Protein AF-A0A523VXP0-F1 (afdb_monomer_lite)

Radius of gyration: 24.02 Å; chains: 1; bounding box: 66×42×66 Å

Secondary structure (DSSP, 8-state):
--B---------EEEEEEE-SSEEEEEEEEEEEEESSB-TTSSBB-S-EEEEEEEEEEEEESS-S-EEEEEEEEE--SS-EEEEEE------SEEEEE-SSSEEEEESSPPP-TT-SBPPPSEEE-SSEEEEE-SSEEEEEEESS--EEEEETGGGEEEEEEEE--SBS--SB-SSBBS-SS---B-GGGG--EEEEEEEEEEEEES-TTTTTHHHHHHHHHSPPP-----S---SS-SS--SEEEE-TT-EEEEEEE-TTSS-EEEEEE--SSS-EEEEEEESS-EEEEEEE-TT--EEEEE--SSSEEEEE-TT-EEEEEEEE-

pLDDT: mean 94.48, std 4.4, range [75.69, 98.81]

Sequence (326 aa):
PLNDEIIVSRLDNISIQDVGPSEVILKVSGKMMLPVGLKSDRKSREDKKVECPIESEIKLFSEVQRIEFKTKFDNRVCDHRLQVEFPTAIKSNYVYAEGHFDVVKRSINVPDSEGWKEKAYKTAHNSGFIDINDGKYGLAVLNRGLPEYEIIPENNIIALTLLRCVGWLSRGDLEYKRGNAGPSFATPEAQCLGENIFLYALIPHQGNWDDACISQKTKQYKTKILTRQLENQSGNLPSSCSFIQLEGKYLEISAIKKNEFGDKLVVRIYNPTNRETTGKIKLRFNVHKVYLGRSDESYKEELSYSNGVEIALKPKEIKTIILEVL

Foldseek 3Di:
DLPEDDFDDDFDDKDWDDDDPFKTKIKTWDWTFDAQAADPVNNYGHPHTDTKIKMWIWMDGPPDQKIKIKMKIQARHAADWDKDKAQDLADDQWKWAADDLATDIDGLDFDAQVPPQFGGDQKDFHPFKMKDHPQFKIKMKGWDPQTIWGQDPVSRMIITTQAGGDQWPWDQPDPRHHDTPDDTDTDNCSRVHGMDIIIMMMGIDTGDCQVVVVVVVNCVSNDDDDDDDDDDDDDPDDPDDDQKDKFKSQKDWDDWDAQPPDRKTKTKMGGRAQAKIKIWIAGPFDWDWKFWADPNRHGDDTADDDNTGIDIHHHSDMIMMITDTD

Structure (mmCIF, N/CA/C/O backbone):
data_AF-A0A523VXP0-F1
#
_entry.id   AF-A0A523VXP0-F1
#
loop_
_atom_site.group_PDB
_atom_site.id
_atom_site.type_symbol
_atom_site.label_atom_id
_atom_site.label_alt_id
_atom_site.label_comp_id
_atom_site.label_asym_id
_atom_site.label_entity_id
_atom_site.label_seq_id
_atom_site.pdbx_PDB_ins_code
_atom_site.Cartn_x
_atom_site.Cartn_y
_atom_site.Cartn_z
_atom_site.occupancy
_atom_site.B_iso_or_equiv
_atom_site.auth_seq_id
_atom_site.auth_comp_id
_atom_site.auth_asym_id
_atom_site.auth_atom_id
_atom_site.pdbx_PDB_model_num
ATOM 1 N N . PRO A 1 1 ? 20.079 -1.460 -17.152 1.00 78.94 1 PRO A N 1
ATOM 2 C CA . PRO A 1 1 ? 21.394 -1.537 -17.843 1.00 78.94 1 PRO A CA 1
ATOM 3 C C . PRO A 1 1 ? 22.090 -0.174 -17.730 1.00 78.94 1 PRO A C 1
ATOM 5 O O . PRO A 1 1 ? 21.413 0.767 -17.338 1.00 78.94 1 PRO A O 1
ATOM 8 N N . LEU A 1 2 ? 23.385 -0.041 -18.050 1.00 76.88 2 LEU A N 1
ATOM 9 C CA . LEU A 1 2 ? 24.037 1.285 -18.053 1.00 76.88 2 LEU A CA 1
ATOM 10 C C . LEU A 1 2 ? 23.429 2.207 -19.120 1.00 76.88 2 LEU A C 1
ATOM 12 O O . LEU A 1 2 ? 23.176 3.376 -18.861 1.00 76.88 2 LEU A O 1
ATOM 16 N N . ASN A 1 3 ? 23.143 1.646 -20.293 1.00 81.81 3 ASN A N 1
ATOM 17 C CA . ASN A 1 3 ? 22.420 2.306 -21.370 1.00 81.81 3 ASN A CA 1
ATOM 18 C C . ASN A 1 3 ? 20.994 1.744 -21.376 1.00 81.81 3 ASN A C 1
ATOM 20 O O . ASN A 1 3 ? 20.696 0.795 -22.109 1.00 81.81 3 ASN A O 1
ATOM 24 N N . ASP A 1 4 ? 20.161 2.226 -20.453 1.00 84.88 4 ASP A N 1
ATOM 25 C CA . ASP A 1 4 ? 18.768 1.791 -20.345 1.00 84.88 4 ASP A CA 1
ATOM 26 C C . ASP A 1 4 ? 17.841 2.592 -21.264 1.00 84.88 4 ASP A C 1
ATOM 28 O O . ASP A 1 4 ? 18.097 3.751 -21.580 1.00 84.88 4 ASP A O 1
ATOM 32 N N . GLU A 1 5 ? 16.742 1.960 -21.661 1.00 86.69 5 GLU A N 1
ATOM 33 C CA . GLU A 1 5 ? 15.683 2.557 -22.467 1.00 86.69 5 GLU A CA 1
ATOM 34 C C . GLU A 1 5 ? 14.350 2.392 -21.736 1.00 86.69 5 GLU A C 1
ATOM 36 O O . GLU A 1 5 ? 13.993 1.286 -21.316 1.00 86.69 5 GLU A O 1
ATOM 41 N N . ILE A 1 6 ? 13.600 3.489 -21.609 1.00 90.50 6 ILE A N 1
ATOM 42 C CA . ILE A 1 6 ? 12.227 3.457 -21.100 1.00 90.50 6 ILE A CA 1
ATOM 43 C C . ILE A 1 6 ? 11.305 3.102 -22.264 1.00 90.50 6 ILE A C 1
ATOM 45 O O . ILE A 1 6 ? 11.268 3.795 -23.280 1.00 90.50 6 ILE A O 1
ATOM 49 N N . ILE A 1 7 ? 10.545 2.020 -22.107 1.00 90.81 7 ILE A N 1
ATOM 50 C CA . ILE A 1 7 ? 9.563 1.577 -23.095 1.00 90.81 7 ILE A CA 1
ATOM 51 C C . ILE A 1 7 ? 8.173 1.854 -22.540 1.00 90.81 7 ILE A C 1
ATOM 53 O O . ILE A 1 7 ? 7.749 1.232 -21.569 1.00 90.81 7 ILE A O 1
ATOM 57 N N . VAL A 1 8 ? 7.458 2.765 -23.195 1.00 90.25 8 VAL A N 1
ATOM 58 C CA . VAL A 1 8 ? 6.061 3.084 -22.892 1.00 90.25 8 VAL A CA 1
ATOM 59 C C . VAL A 1 8 ? 5.179 2.466 -23.970 1.00 90.25 8 VAL A C 1
ATOM 61 O O . VAL A 1 8 ? 5.513 2.485 -25.153 1.00 90.25 8 VAL A O 1
ATOM 64 N N . SER A 1 9 ? 4.048 1.892 -23.575 1.00 85.25 9 SER A N 1
ATOM 65 C CA . SER A 1 9 ? 3.029 1.402 -24.505 1.00 85.25 9 SER A CA 1
ATOM 66 C C . SER A 1 9 ? 1.695 2.038 -24.164 1.00 85.25 9 SER A C 1
ATOM 68 O O . SER A 1 9 ? 1.303 2.094 -23.000 1.00 85.25 9 SER A O 1
ATOM 70 N N . ARG A 1 10 ? 1.002 2.525 -25.191 1.00 85.88 10 ARG A N 1
ATOM 71 C CA . ARG A 1 10 ? -0.353 3.042 -25.059 1.00 85.88 10 ARG A CA 1
ATOM 72 C C . ARG A 1 10 ? -1.326 1.875 -25.199 1.00 85.88 10 ARG A C 1
ATOM 74 O O . ARG A 1 10 ? -1.211 1.077 -26.126 1.00 85.88 10 ARG A O 1
ATOM 81 N N . LEU A 1 11 ? -2.242 1.742 -24.246 1.00 87.69 11 LEU A N 1
ATOM 82 C CA . LEU A 1 11 ? -3.275 0.715 -24.292 1.00 87.69 11 LEU A CA 1
ATOM 83 C C . LEU A 1 11 ? -4.536 1.328 -24.901 1.00 87.69 11 LEU A C 1
ATOM 85 O O . LEU A 1 11 ? -5.206 2.133 -24.260 1.00 87.69 11 LEU A O 1
ATOM 89 N N . ASP A 1 12 ? -4.822 0.970 -26.149 1.00 88.00 12 ASP A N 1
ATOM 90 C CA . ASP A 1 12 ? -5.862 1.629 -26.950 1.00 88.00 12 ASP A CA 1
ATOM 91 C C . ASP A 1 12 ? -7.148 0.808 -27.088 1.00 88.00 12 ASP A C 1
ATOM 93 O O . ASP A 1 12 ? -8.179 1.337 -27.503 1.00 88.00 12 ASP A O 1
ATOM 97 N N . ASN A 1 13 ? -7.125 -0.475 -26.718 1.00 92.94 13 ASN A N 1
ATOM 98 C CA . ASN A 1 13 ? -8.322 -1.302 -26.755 1.00 92.94 13 ASN A CA 1
ATOM 99 C C . ASN A 1 13 ? -9.111 -1.149 -25.450 1.00 92.94 13 ASN A C 1
ATOM 101 O O . ASN A 1 13 ? -8.828 -1.837 -24.464 1.00 92.94 13 ASN A O 1
ATOM 105 N N . ILE A 1 14 ? -10.080 -0.235 -25.459 1.00 94.75 14 ILE A N 1
ATOM 106 C CA . ILE A 1 14 ? -10.938 0.101 -24.321 1.00 94.75 14 ILE A CA 1
ATOM 107 C C . ILE A 1 14 ? -12.340 -0.459 -24.565 1.00 94.75 14 ILE A C 1
ATOM 109 O O . ILE A 1 14 ? -12.935 -0.243 -25.617 1.00 94.75 14 ILE A O 1
ATOM 113 N N . SER A 1 15 ? -12.893 -1.144 -23.569 1.00 95.12 15 SER A N 1
ATOM 114 C CA . SER A 1 15 ? -14.264 -1.656 -23.587 1.00 95.12 15 SER A CA 1
ATOM 115 C C . SER A 1 15 ? -14.929 -1.463 -22.229 1.00 95.12 15 SER A C 1
ATOM 117 O O . SER A 1 15 ? -14.270 -1.531 -21.192 1.00 95.12 15 SER A O 1
ATOM 119 N N . ILE A 1 16 ? -16.240 -1.239 -22.230 1.00 93.88 16 ILE A N 1
ATOM 120 C CA . ILE A 1 16 ? -17.059 -1.277 -21.017 1.00 93.88 16 ILE A CA 1
ATOM 121 C C . ILE A 1 16 ? -17.496 -2.731 -20.829 1.00 93.88 16 ILE A C 1
ATOM 123 O O . ILE A 1 16 ? -18.081 -3.308 -21.743 1.00 93.88 16 ILE A O 1
ATOM 127 N N . GLN A 1 17 ? -17.160 -3.334 -19.690 1.00 91.25 17 GLN A N 1
ATOM 128 C CA . GLN A 1 17 ? -17.491 -4.732 -19.391 1.00 91.25 17 GLN A CA 1
ATOM 129 C C . GLN A 1 17 ? -18.811 -4.850 -18.634 1.00 91.25 17 GLN A C 1
ATOM 131 O O . GLN A 1 17 ? -19.599 -5.743 -18.927 1.00 91.25 17 GLN A O 1
ATOM 136 N N . ASP A 1 18 ? -19.049 -3.949 -17.680 1.00 89.00 18 ASP A N 1
ATOM 137 C CA . ASP A 1 18 ? -20.261 -3.945 -16.865 1.00 89.00 18 ASP A CA 1
ATOM 138 C C . ASP A 1 18 ? -20.624 -2.524 -16.419 1.00 89.00 18 ASP A C 1
ATOM 140 O O . ASP A 1 18 ? -19.744 -1.692 -16.172 1.00 89.00 18 ASP A O 1
ATOM 144 N N . VAL A 1 19 ? -21.927 -2.259 -16.325 1.00 91.56 19 VAL A N 1
ATOM 145 C CA . VAL A 1 19 ? -22.505 -0.997 -15.850 1.00 91.56 19 VAL A CA 1
ATOM 146 C C . VAL A 1 19 ? -23.647 -1.337 -14.903 1.00 91.56 19 VAL A C 1
ATOM 148 O O . VAL A 1 19 ? -24.781 -1.570 -15.323 1.00 91.56 19 VAL A O 1
ATOM 151 N N . GLY A 1 20 ? -23.336 -1.356 -13.612 1.00 91.50 20 GLY A N 1
ATOM 152 C CA . GLY A 1 20 ? -24.301 -1.556 -12.544 1.00 91.50 20 GLY A CA 1
ATOM 153 C C . GLY A 1 20 ? -24.638 -0.256 -11.805 1.00 91.50 20 GLY A C 1
ATOM 154 O O . GLY A 1 20 ? -23.969 0.765 -11.968 1.00 91.50 20 GLY A O 1
ATOM 155 N N . PRO A 1 21 ? -25.657 -0.281 -10.929 1.00 90.69 21 PRO A N 1
ATOM 156 C CA . PRO A 1 21 ? -26.007 0.868 -10.089 1.00 90.69 21 PRO A CA 1
ATOM 157 C C . PRO A 1 21 ? -24.942 1.197 -9.025 1.00 90.69 21 PRO A C 1
ATOM 159 O O . PRO A 1 21 ? -24.909 2.317 -8.515 1.00 90.69 21 PRO A O 1
ATOM 162 N N . SER A 1 22 ? -24.083 0.235 -8.669 1.00 92.81 22 SER A N 1
ATOM 163 C CA . SER A 1 22 ? -23.069 0.388 -7.614 1.00 92.81 22 SER A CA 1
ATOM 164 C C . SER A 1 22 ? -21.636 0.463 -8.139 1.00 92.81 22 SER A C 1
ATOM 166 O O . SER A 1 22 ? -20.784 1.063 -7.483 1.00 92.81 22 SER A O 1
ATOM 168 N N . GLU A 1 23 ? -21.361 -0.124 -9.306 1.00 94.31 23 GLU A N 1
ATOM 169 C CA . GLU A 1 23 ? -20.035 -0.108 -9.921 1.00 94.31 23 GLU A CA 1
ATOM 170 C C . GLU A 1 23 ? -20.091 -0.108 -11.452 1.00 94.31 23 GLU A C 1
ATOM 172 O O . GLU A 1 23 ? -21.045 -0.592 -12.059 1.00 94.31 23 GLU A O 1
ATOM 177 N N . VAL A 1 24 ? -19.038 0.430 -12.066 1.00 96.31 24 VAL A N 1
ATOM 178 C CA . VAL A 1 24 ? -18.766 0.354 -13.504 1.00 96.31 24 VAL A CA 1
ATOM 179 C C . VAL A 1 24 ? -17.394 -0.268 -13.698 1.00 96.31 24 VAL A C 1
ATOM 181 O O . VAL A 1 24 ? -16.435 0.116 -13.021 1.00 96.31 24 VAL A O 1
ATOM 184 N N . ILE A 1 25 ? -17.296 -1.198 -14.647 1.00 96.88 25 ILE A N 1
ATOM 185 C CA . ILE A 1 25 ? -16.056 -1.895 -14.980 1.00 96.88 25 ILE A CA 1
ATOM 186 C C . ILE A 1 25 ? -15.650 -1.554 -16.411 1.00 96.88 25 ILE A C 1
ATOM 188 O O . ILE A 1 25 ? -16.348 -1.873 -17.377 1.00 96.88 25 ILE A O 1
ATOM 192 N N . LEU A 1 26 ? -14.475 -0.947 -16.549 1.00 97.00 26 LEU A N 1
ATOM 193 C CA . LEU A 1 26 ? -13.802 -0.730 -17.823 1.00 97.00 26 LEU A CA 1
ATOM 194 C C . LEU A 1 26 ? -12.666 -1.736 -17.965 1.00 97.00 26 LEU A C 1
ATOM 196 O O . LEU A 1 26 ? -11.979 -2.059 -17.001 1.00 97.00 26 LEU A O 1
ATOM 200 N N . LYS A 1 27 ? -12.422 -2.195 -19.184 1.00 97.31 27 LYS A N 1
ATOM 201 C CA . LYS A 1 27 ? -11.274 -3.026 -19.520 1.00 97.31 27 LYS A CA 1
ATOM 202 C C . LYS A 1 27 ? -10.455 -2.336 -20.588 1.00 97.31 27 LYS A C 1
ATOM 204 O O . LYS A 1 27 ? -10.967 -2.021 -21.660 1.00 97.31 27 LYS A O 1
ATOM 209 N N . VAL A 1 28 ? -9.181 -2.140 -20.283 1.00 96.88 28 VAL A N 1
ATOM 210 C CA . VAL A 1 28 ? -8.188 -1.555 -21.174 1.00 96.88 28 VAL A CA 1
ATOM 211 C C . VAL A 1 28 ? -7.127 -2.612 -21.449 1.00 96.88 28 VAL A C 1
ATOM 213 O O . VAL A 1 28 ? -6.598 -3.211 -20.520 1.00 96.88 28 VAL A O 1
ATOM 216 N N . SER A 1 29 ? -6.822 -2.884 -22.712 1.00 96.75 29 SER A N 1
ATOM 217 C CA . SER A 1 29 ? -5.873 -3.936 -23.086 1.00 96.75 29 SER A CA 1
ATOM 218 C C . SER A 1 29 ? -4.950 -3.506 -24.216 1.00 96.75 29 SER A C 1
ATOM 220 O O . SER A 1 29 ? -5.237 -2.582 -24.979 1.00 96.75 29 SER A O 1
ATOM 222 N N . GLY A 1 30 ? -3.815 -4.186 -24.310 1.00 95.81 30 GLY A N 1
ATOM 223 C CA . GLY A 1 30 ? -2.833 -3.963 -25.353 1.00 95.81 30 GLY A CA 1
ATOM 224 C C . GLY A 1 30 ? -1.675 -4.940 -25.243 1.00 95.81 30 GLY A C 1
ATOM 225 O O . GLY A 1 30 ? -1.769 -6.005 -24.626 1.00 95.81 30 GLY A O 1
ATOM 226 N N . LYS A 1 31 ? -0.569 -4.575 -25.879 1.00 95.38 31 LYS A N 1
ATOM 227 C CA . LYS A 1 31 ? 0.654 -5.369 -25.899 1.00 95.38 31 LYS A CA 1
ATOM 228 C C . LYS A 1 31 ? 1.847 -4.442 -25.745 1.00 95.38 31 LYS A C 1
ATOM 230 O O . LYS A 1 31 ? 1.850 -3.350 -26.308 1.00 95.38 31 LYS A O 1
ATOM 235 N N . MET A 1 32 ? 2.863 -4.899 -25.027 1.00 95.50 32 MET A N 1
ATOM 236 C CA . MET A 1 32 ? 4.151 -4.221 -24.932 1.00 95.50 32 MET A CA 1
ATOM 237 C C . MET A 1 32 ? 5.182 -4.958 -25.786 1.00 95.50 32 MET A C 1
ATOM 239 O O . MET A 1 32 ? 5.335 -6.172 -25.658 1.00 95.50 32 MET A O 1
ATOM 243 N N . MET A 1 33 ? 5.903 -4.234 -26.644 1.00 96.62 33 MET A N 1
ATOM 244 C CA . MET A 1 33 ? 7.046 -4.777 -27.388 1.00 96.62 33 MET A CA 1
ATOM 245 C C . MET A 1 33 ? 8.313 -4.632 -26.549 1.00 96.62 33 MET A C 1
ATOM 247 O O . MET A 1 33 ? 8.916 -3.558 -26.516 1.00 96.62 33 MET A O 1
ATOM 251 N N . LEU A 1 34 ? 8.721 -5.705 -25.871 1.00 97.38 34 LEU A N 1
ATOM 252 C CA . LEU A 1 34 ? 9.811 -5.666 -24.895 1.00 97.38 34 LEU A CA 1
ATOM 253 C C . LEU A 1 34 ? 11.038 -6.456 -25.373 1.00 97.38 34 LEU A C 1
ATOM 255 O O . LEU A 1 34 ? 10.872 -7.545 -25.926 1.00 97.38 34 LEU A O 1
ATOM 259 N N . PRO A 1 35 ? 12.265 -5.945 -25.160 1.00 97.62 35 PRO A N 1
ATOM 260 C CA . PRO A 1 35 ? 13.504 -6.700 -25.317 1.00 97.62 35 PRO A CA 1
ATOM 261 C C . PRO A 1 35 ? 13.476 -8.009 -24.543 1.00 97.62 35 PRO A C 1
ATOM 263 O O . PRO A 1 35 ? 13.045 -8.021 -23.395 1.00 97.62 35 PRO A O 1
ATOM 266 N N . VAL A 1 36 ? 13.980 -9.091 -25.142 1.00 97.75 36 VAL A N 1
ATOM 267 C CA . VAL A 1 36 ? 13.967 -10.427 -24.514 1.00 97.75 36 VAL A CA 1
ATOM 268 C C . VAL A 1 36 ? 14.795 -10.518 -23.226 1.00 97.75 36 VAL A C 1
ATOM 270 O O . VAL A 1 36 ? 14.553 -11.403 -22.407 1.00 97.75 36 VAL A O 1
ATOM 273 N N . GLY A 1 37 ? 15.747 -9.606 -23.028 1.00 96.38 37 GLY A N 1
ATOM 274 C CA . GLY A 1 37 ? 16.596 -9.539 -21.845 1.00 96.38 37 GLY A CA 1
ATOM 275 C C . GLY A 1 37 ? 17.733 -8.539 -22.018 1.00 96.38 37 GLY A C 1
ATOM 276 O O . GLY A 1 37 ? 17.648 -7.604 -22.820 1.00 96.38 37 GLY A O 1
ATOM 277 N N . LEU A 1 38 ? 18.809 -8.746 -21.265 1.00 95.44 38 LEU A N 1
ATOM 278 C CA . LEU A 1 38 ? 20.065 -8.014 -21.424 1.00 95.44 38 LEU A CA 1
ATOM 279 C C . LEU A 1 38 ? 20.965 -8.660 -22.478 1.00 95.44 38 LEU A C 1
ATOM 281 O O . LEU A 1 38 ? 20.988 -9.884 -22.602 1.00 95.44 38 LEU A O 1
ATOM 285 N N . LYS A 1 39 ? 21.782 -7.838 -23.149 1.00 95.12 39 LYS A N 1
ATOM 286 C CA . LYS A 1 39 ? 22.933 -8.324 -23.924 1.00 95.12 39 LYS A CA 1
ATOM 287 C C . LYS A 1 39 ? 23.913 -9.067 -23.014 1.00 95.12 39 LYS A C 1
ATOM 289 O O . LYS A 1 39 ? 23.926 -8.865 -21.797 1.00 95.12 39 LYS A O 1
ATOM 294 N N . SER A 1 40 ? 24.777 -9.895 -23.600 1.00 91.69 40 SER A N 1
ATOM 295 C CA . SER A 1 40 ? 25.774 -10.685 -22.857 1.00 91.69 40 SER A CA 1
ATOM 296 C C . SER A 1 40 ? 26.701 -9.835 -21.974 1.00 91.69 40 SER A C 1
ATOM 298 O O . SER A 1 40 ? 27.088 -10.274 -20.892 1.00 91.69 40 SER A O 1
ATOM 300 N N . ASP A 1 41 ? 27.004 -8.600 -22.389 1.00 90.94 41 ASP A N 1
ATOM 301 C CA . ASP A 1 41 ? 27.796 -7.627 -21.624 1.00 90.94 41 ASP A CA 1
ATOM 302 C C . ASP A 1 41 ? 27.000 -6.884 -20.535 1.00 90.94 41 ASP A C 1
ATOM 304 O O . ASP A 1 41 ? 27.585 -6.189 -19.704 1.00 90.94 41 ASP A O 1
ATOM 308 N N . ARG A 1 42 ? 25.667 -7.036 -20.539 1.00 89.88 42 ARG A N 1
ATOM 309 C CA . ARG A 1 42 ? 24.693 -6.456 -19.603 1.00 89.88 42 ARG A CA 1
ATOM 310 C C . ARG A 1 42 ? 24.641 -4.928 -19.594 1.00 89.88 42 ARG A C 1
ATOM 312 O O . ARG A 1 42 ? 23.976 -4.335 -18.739 1.00 89.88 42 ARG A O 1
ATOM 319 N N . LYS A 1 43 ? 25.303 -4.270 -20.547 1.00 89.88 43 LYS A N 1
ATOM 320 C CA . LYS A 1 43 ? 25.340 -2.805 -20.634 1.00 89.88 43 LYS A CA 1
ATOM 321 C C . LYS A 1 43 ? 24.097 -2.236 -21.297 1.00 89.88 43 LYS A C 1
ATOM 323 O O . LYS A 1 43 ? 23.727 -1.110 -20.979 1.00 89.88 43 LYS A O 1
ATOM 328 N N . SER A 1 44 ? 23.434 -3.031 -22.132 1.00 93.25 44 SER A N 1
ATOM 329 C CA . SER A 1 44 ? 22.237 -2.662 -22.888 1.00 93.25 44 SER A CA 1
ATOM 330 C C . SER A 1 44 ? 21.225 -3.807 -22.923 1.00 93.25 44 SER A C 1
ATOM 332 O O . SER A 1 44 ? 21.538 -4.955 -22.594 1.00 93.25 44 SER A O 1
ATOM 334 N N . ARG A 1 45 ? 19.996 -3.483 -23.321 1.00 96.00 45 ARG A N 1
ATOM 335 C CA . ARG A 1 45 ? 18.949 -4.467 -23.621 1.00 96.00 45 ARG A CA 1
ATOM 336 C C . ARG A 1 45 ? 19.209 -5.138 -24.972 1.00 96.00 45 ARG A C 1
ATOM 338 O O . ARG A 1 45 ? 19.887 -4.560 -25.818 1.00 96.00 45 ARG A O 1
ATOM 345 N N . GLU A 1 46 ? 18.687 -6.344 -25.158 1.00 96.69 46 GLU A N 1
ATOM 346 C CA . GLU A 1 46 ? 18.709 -7.057 -26.440 1.00 96.69 46 GLU A CA 1
ATOM 347 C C . GLU A 1 46 ? 17.905 -6.327 -27.524 1.00 96.69 46 GLU A C 1
ATOM 349 O O . GLU A 1 46 ? 16.862 -5.732 -27.250 1.00 96.69 46 GLU A O 1
ATOM 354 N N . ASP A 1 47 ? 18.356 -6.421 -28.776 1.00 95.56 47 ASP A N 1
ATOM 355 C CA . ASP A 1 47 ? 17.665 -5.771 -29.902 1.00 95.56 47 ASP A CA 1
ATOM 356 C C . ASP A 1 47 ? 16.393 -6.547 -30.288 1.00 95.56 47 ASP A C 1
ATOM 358 O O . ASP A 1 47 ? 15.394 -5.976 -30.735 1.00 95.56 47 ASP A O 1
ATOM 362 N N . LYS A 1 48 ? 16.402 -7.870 -30.071 1.00 97.56 48 LYS A N 1
ATOM 363 C CA . LYS A 1 48 ? 15.243 -8.738 -30.288 1.00 97.56 48 LYS A CA 1
ATOM 364 C C . LYS A 1 48 ? 14.152 -8.415 -29.266 1.00 97.56 48 LYS A C 1
ATOM 366 O O . LYS A 1 48 ? 14.352 -8.581 -28.063 1.00 97.56 48 LYS A O 1
ATOM 371 N N . LYS A 1 49 ? 12.969 -8.044 -29.763 1.00 97.88 49 LYS A N 1
ATOM 372 C CA . LYS A 1 49 ? 11.770 -7.779 -28.956 1.00 97.88 49 LYS A CA 1
ATOM 373 C C . LYS A 1 49 ? 10.696 -8.840 -29.176 1.00 97.88 49 LYS A C 1
ATOM 375 O O . LYS A 1 49 ? 10.615 -9.434 -30.250 1.00 97.88 49 LYS A O 1
ATOM 380 N N . VAL A 1 50 ? 9.860 -9.054 -28.167 1.00 98.12 50 VAL A N 1
ATOM 381 C CA . VAL A 1 50 ? 8.677 -9.923 -28.231 1.00 98.12 50 VAL A CA 1
ATOM 382 C C . VAL A 1 50 ? 7.457 -9.215 -27.647 1.00 98.12 50 VAL A C 1
ATOM 384 O O . VAL A 1 50 ? 7.583 -8.290 -26.844 1.00 98.12 50 VAL A O 1
ATOM 387 N N . GLU A 1 51 ? 6.271 -9.652 -28.064 1.00 97.62 51 GLU A N 1
ATOM 388 C CA . GLU A 1 51 ? 5.000 -9.161 -27.532 1.00 97.62 51 GLU A CA 1
ATOM 389 C C . GLU A 1 51 ? 4.734 -9.734 -26.133 1.00 97.62 51 GLU A C 1
ATOM 391 O O . GLU A 1 51 ? 4.644 -10.953 -25.970 1.00 97.62 51 GLU A O 1
ATOM 396 N N . CYS A 1 52 ? 4.534 -8.853 -25.151 1.00 98.19 52 CYS A N 1
ATOM 397 C CA . CYS A 1 52 ? 4.028 -9.179 -23.817 1.00 98.19 52 CYS A CA 1
ATOM 398 C C . CYS A 1 52 ? 2.616 -8.584 -23.646 1.00 98.19 52 CYS A C 1
ATOM 400 O O . CYS A 1 52 ? 2.477 -7.356 -23.597 1.00 98.19 52 CYS A O 1
ATOM 402 N N . PRO A 1 53 ? 1.557 -9.413 -23.618 1.00 97.94 53 PRO A N 1
ATOM 403 C CA . PRO A 1 53 ? 0.189 -8.959 -23.379 1.00 97.94 53 PRO A CA 1
ATOM 404 C C . PRO A 1 53 ? 0.015 -8.268 -22.023 1.00 97.94 53 PRO A C 1
ATOM 406 O O . PRO A 1 53 ? 0.547 -8.721 -21.008 1.00 97.94 53 PRO A O 1
ATOM 409 N N . ILE A 1 54 ? -0.782 -7.201 -22.002 1.00 97.81 54 ILE A N 1
ATOM 410 C CA . ILE A 1 54 ? -1.155 -6.488 -20.780 1.00 97.81 54 ILE A CA 1
ATOM 411 C C . ILE A 1 54 ? -2.621 -6.059 -20.835 1.00 97.81 54 ILE A C 1
ATOM 413 O O . ILE A 1 54 ? -3.133 -5.613 -21.865 1.00 97.81 54 ILE A O 1
ATOM 417 N N . GLU A 1 55 ? -3.301 -6.192 -19.707 1.00 97.44 55 GLU A N 1
ATOM 418 C CA . GLU A 1 55 ? -4.708 -5.854 -19.543 1.00 97.44 55 GLU A CA 1
ATOM 419 C C . GLU A 1 55 ? -4.929 -5.244 -18.166 1.00 97.44 55 GLU A C 1
ATOM 421 O O . GLU A 1 55 ? -4.393 -5.743 -17.185 1.00 97.44 55 GLU A O 1
ATOM 426 N N . SER A 1 56 ? -5.737 -4.194 -18.076 1.00 97.69 56 SER A N 1
ATOM 427 C CA . SER A 1 56 ? -6.151 -3.589 -16.817 1.00 97.69 56 SER A CA 1
ATOM 428 C C . SER A 1 56 ? -7.668 -3.484 -16.766 1.00 97.69 56 SER A C 1
ATOM 430 O O . SER A 1 56 ? -8.300 -2.897 -17.647 1.00 97.69 56 SER A O 1
ATOM 432 N N . GLU A 1 57 ? -8.250 -4.077 -15.732 1.00 97.88 57 GLU A N 1
ATOM 433 C CA . GLU A 1 57 ? -9.633 -3.850 -15.337 1.00 97.88 57 GLU A CA 1
ATOM 434 C C . GLU A 1 57 ? -9.665 -2.655 -14.381 1.00 97.88 57 GLU A C 1
ATOM 436 O O . GLU A 1 57 ? -8.968 -2.657 -13.365 1.00 97.88 57 GLU A O 1
ATOM 441 N N . ILE A 1 58 ? -10.454 -1.638 -14.719 1.00 97.94 58 ILE A N 1
ATOM 442 C CA . ILE A 1 58 ? -10.610 -0.399 -13.963 1.00 97.94 58 ILE A CA 1
ATOM 443 C C . ILE A 1 58 ? -12.028 -0.370 -13.412 1.00 97.94 58 ILE A C 1
ATOM 445 O O . ILE A 1 58 ? -12.993 -0.350 -14.179 1.00 97.94 58 ILE A O 1
ATOM 449 N N . LYS A 1 59 ? -12.151 -0.342 -12.088 1.00 97.44 59 LYS A N 1
ATOM 450 C CA . LYS A 1 59 ? -13.437 -0.265 -11.401 1.00 97.44 59 LYS A CA 1
ATOM 451 C C . LYS A 1 59 ? -13.656 1.106 -10.791 1.00 97.44 59 LYS A C 1
ATOM 453 O O . LYS A 1 59 ? -12.792 1.628 -10.082 1.00 97.44 59 LYS A O 1
ATOM 458 N N . LEU A 1 60 ? -14.840 1.650 -11.034 1.00 96.62 60 LEU A N 1
ATOM 459 C CA . LEU A 1 60 ? -15.351 2.847 -10.382 1.00 96.62 60 LEU A CA 1
ATOM 460 C C . LEU A 1 60 ? -16.593 2.474 -9.580 1.00 96.62 60 LEU A C 1
ATOM 462 O O . LEU A 1 60 ? -17.424 1.708 -10.057 1.00 96.62 60 LEU A O 1
ATOM 466 N N . PHE A 1 61 ? -16.730 3.044 -8.389 1.00 95.19 61 PHE A N 1
ATOM 467 C CA . PHE A 1 61 ? -17.852 2.795 -7.488 1.00 95.19 61 PHE A CA 1
ATOM 468 C C . PHE A 1 61 ? -18.677 4.068 -7.310 1.00 95.19 61 PHE A C 1
ATOM 470 O O . PHE A 1 61 ? -18.121 5.166 -7.318 1.00 95.19 61 PHE A O 1
ATOM 477 N N . SER A 1 62 ? -19.985 3.931 -7.099 1.00 92.62 62 SER A N 1
ATOM 478 C CA . SER A 1 62 ? -20.871 5.083 -6.881 1.00 92.62 62 SER A CA 1
ATOM 479 C C . SER A 1 62 ? -20.647 5.766 -5.526 1.00 92.62 62 SER A C 1
ATOM 481 O O . SER A 1 62 ? -20.666 6.991 -5.446 1.00 92.62 62 SER A O 1
ATOM 483 N N . GLU A 1 63 ? -20.387 4.991 -4.468 1.00 92.00 63 GLU A N 1
ATOM 484 C CA . GLU A 1 63 ? -20.292 5.492 -3.084 1.00 92.00 63 GLU A CA 1
ATOM 485 C C . GLU A 1 63 ? -18.905 5.314 -2.447 1.00 92.00 63 GLU A C 1
ATOM 487 O O . GLU A 1 63 ? -18.709 5.588 -1.262 1.00 92.00 63 GLU A O 1
ATOM 492 N N . VAL A 1 64 ? -17.909 4.872 -3.220 1.00 93.94 64 VAL A N 1
ATOM 493 C CA . VAL A 1 64 ? -16.538 4.696 -2.726 1.00 93.94 64 VAL A CA 1
ATOM 494 C C . VAL A 1 64 ? -15.600 5.635 -3.470 1.00 93.94 64 VAL A C 1
ATOM 496 O O . VAL A 1 64 ? -15.403 5.517 -4.675 1.00 93.94 64 VAL A O 1
ATOM 499 N N . GLN A 1 65 ? -14.962 6.546 -2.733 1.00 93.69 65 GLN A N 1
ATOM 500 C CA . GLN A 1 65 ? -13.970 7.487 -3.263 1.00 93.69 65 GLN A CA 1
ATOM 501 C C . GLN A 1 65 ? -12.626 6.787 -3.538 1.00 93.69 65 GLN A C 1
ATOM 503 O O . GLN A 1 65 ? -11.628 7.057 -2.866 1.00 93.69 65 GLN A O 1
ATOM 508 N N . ARG A 1 66 ? -12.606 5.848 -4.488 1.00 96.19 66 ARG A N 1
ATOM 509 C CA . ARG A 1 66 ? -11.391 5.242 -5.042 1.00 96.19 66 ARG A CA 1
ATOM 510 C C . ARG A 1 66 ? -11.664 4.625 -6.410 1.00 96.19 66 ARG A C 1
ATOM 512 O O . ARG A 1 66 ? -12.759 4.132 -6.659 1.00 96.19 66 ARG A O 1
ATOM 519 N N . ILE A 1 67 ? -10.640 4.609 -7.251 1.00 98.19 67 ILE A N 1
ATOM 520 C CA . ILE A 1 67 ? -10.619 3.858 -8.509 1.00 98.19 67 ILE A CA 1
ATOM 521 C C . ILE A 1 67 ? -9.744 2.633 -8.276 1.00 98.19 67 ILE A C 1
ATOM 523 O O . ILE A 1 67 ? -8.610 2.788 -7.826 1.00 98.19 67 ILE A O 1
ATOM 527 N N . GLU A 1 68 ? -10.248 1.434 -8.546 1.00 98.19 68 GLU A N 1
ATOM 528 C CA . GLU A 1 68 ? -9.477 0.197 -8.387 1.00 98.19 68 GLU A CA 1
ATOM 529 C C . GLU A 1 68 ? -8.976 -0.317 -9.732 1.00 98.19 68 GLU A C 1
ATOM 531 O O . GLU A 1 68 ? -9.672 -0.232 -10.741 1.00 98.19 68 GLU A O 1
ATOM 536 N N . PHE A 1 69 ? -7.771 -0.879 -9.727 1.00 98.50 69 PHE A N 1
ATOM 537 C CA . PHE A 1 69 ? -7.109 -1.438 -10.892 1.00 98.50 69 PHE A CA 1
ATOM 538 C C . PHE A 1 69 ? -6.696 -2.877 -10.609 1.00 98.50 69 PHE A C 1
ATOM 540 O O . PHE A 1 69 ? -6.036 -3.174 -9.606 1.00 98.50 69 PHE A O 1
ATOM 547 N N . LYS A 1 70 ? -7.031 -3.763 -11.543 1.00 98.62 70 LYS A N 1
ATOM 548 C CA . LYS A 1 70 ? -6.503 -5.122 -11.611 1.00 98.62 70 LYS A CA 1
ATOM 549 C C . LYS A 1 70 ? -5.781 -5.293 -12.935 1.00 98.62 70 LYS A C 1
ATOM 551 O O . LYS A 1 70 ? -6.413 -5.486 -13.971 1.00 98.62 70 LYS A O 1
ATOM 556 N N . THR A 1 71 ? -4.456 -5.244 -12.882 1.00 98.50 71 THR A N 1
ATOM 557 C CA . THR A 1 71 ? -3.605 -5.356 -14.069 1.00 98.50 71 THR A CA 1
ATOM 558 C C . THR A 1 71 ? -3.043 -6.761 -14.181 1.00 98.50 71 THR A C 1
ATOM 560 O O . THR A 1 71 ? -2.400 -7.247 -13.254 1.00 98.50 71 THR A O 1
ATOM 563 N N . LYS A 1 72 ? -3.291 -7.411 -15.315 1.00 98.62 72 LYS A N 1
ATOM 564 C CA . LYS A 1 72 ? -2.702 -8.686 -15.711 1.00 98.62 72 LYS A CA 1
ATOM 565 C C . LYS A 1 72 ? -1.597 -8.436 -16.727 1.00 98.62 72 LYS A C 1
ATOM 567 O O . LYS A 1 72 ? -1.799 -7.687 -17.682 1.00 98.62 72 LYS A O 1
ATOM 572 N N . PHE A 1 73 ? -0.458 -9.082 -16.538 1.00 98.56 73 PHE A N 1
ATOM 573 C CA . PHE A 1 73 ? 0.686 -9.005 -17.439 1.00 98.56 73 PHE A CA 1
ATOM 574 C C . PHE A 1 73 ? 1.230 -10.407 -17.692 1.00 98.56 73 PHE A C 1
ATOM 576 O O . PHE A 1 73 ? 1.561 -11.116 -16.744 1.00 98.56 73 PHE A O 1
ATOM 583 N N . ASP A 1 74 ? 1.322 -10.802 -18.959 1.00 98.69 74 ASP A N 1
ATOM 584 C CA . ASP A 1 74 ? 1.982 -12.045 -19.361 1.00 98.69 74 ASP A CA 1
ATOM 585 C C . ASP A 1 74 ? 3.448 -11.737 -19.683 1.00 98.69 74 ASP A C 1
ATOM 587 O O . ASP A 1 74 ? 3.788 -11.253 -20.770 1.00 98.69 74 ASP A O 1
ATOM 591 N N . ASN A 1 75 ? 4.308 -11.956 -18.687 1.00 98.62 75 ASN A N 1
ATOM 592 C CA . ASN A 1 75 ? 5.725 -11.659 -18.775 1.00 98.62 75 ASN A CA 1
ATOM 593 C C . ASN A 1 75 ? 6.470 -12.745 -19.560 1.00 98.62 75 ASN A C 1
ATOM 595 O O . ASN A 1 75 ? 6.637 -13.871 -19.090 1.00 98.62 75 ASN A O 1
ATOM 599 N N . ARG A 1 76 ? 7.004 -12.380 -20.727 1.00 98.56 76 ARG A N 1
ATOM 600 C CA . ARG A 1 76 ? 7.760 -13.291 -21.603 1.00 98.56 76 ARG A CA 1
ATOM 601 C C . ARG A 1 76 ? 9.231 -12.910 -21.751 1.00 98.56 76 ARG A C 1
ATOM 603 O O . ARG A 1 76 ? 9.910 -13.442 -22.628 1.00 98.56 76 ARG A O 1
ATOM 610 N N . VAL A 1 77 ? 9.712 -11.970 -20.938 1.00 98.44 77 VAL A N 1
ATOM 611 C CA . VAL A 1 77 ? 11.051 -11.386 -21.064 1.00 98.44 77 VAL A CA 1
ATOM 612 C C . VAL A 1 77 ? 11.775 -11.301 -19.723 1.00 98.44 77 VAL A C 1
ATOM 614 O O . VAL A 1 77 ? 11.171 -11.304 -18.652 1.00 98.44 77 VAL A O 1
ATOM 617 N N . CYS A 1 78 ? 13.098 -11.211 -19.786 1.00 98.06 78 CYS A N 1
ATOM 618 C CA . CYS A 1 78 ? 13.977 -11.175 -18.623 1.00 98.06 78 CYS A CA 1
ATOM 619 C C . CYS A 1 78 ? 14.505 -9.760 -18.338 1.00 98.06 78 CYS A C 1
ATOM 621 O O . CYS A 1 78 ? 14.424 -8.865 -19.176 1.00 98.06 78 CYS A O 1
ATOM 623 N N . ASP A 1 79 ? 15.078 -9.573 -17.147 1.00 96.69 79 ASP A N 1
ATOM 624 C CA . ASP A 1 79 ? 15.935 -8.438 -16.781 1.00 96.69 79 ASP A CA 1
ATOM 625 C C . ASP A 1 79 ? 15.311 -7.046 -17.023 1.00 96.69 79 ASP A C 1
ATOM 627 O O . ASP A 1 79 ? 15.904 -6.158 -17.644 1.00 96.69 79 ASP A O 1
ATOM 631 N N . HIS A 1 80 ? 14.096 -6.842 -16.516 1.00 97.00 80 HIS A N 1
ATOM 632 C CA . HIS A 1 80 ? 13.365 -5.582 -16.638 1.00 97.00 80 HIS A CA 1
ATOM 633 C C . HIS A 1 80 ? 12.632 -5.214 -15.341 1.00 97.00 80 HIS A C 1
ATOM 635 O O . HIS A 1 80 ? 12.496 -6.016 -14.416 1.00 97.00 80 HIS A O 1
ATOM 641 N N . ARG A 1 81 ? 12.151 -3.970 -15.283 1.00 96.94 81 ARG A N 1
ATOM 642 C CA . ARG A 1 81 ? 11.267 -3.462 -14.234 1.00 96.94 81 ARG A CA 1
ATOM 643 C C . ARG A 1 81 ? 10.036 -2.862 -14.903 1.00 96.94 81 ARG A C 1
ATOM 645 O O . ARG A 1 81 ? 10.184 -1.986 -15.750 1.00 96.94 81 ARG A O 1
ATOM 652 N N . LEU A 1 82 ? 8.854 -3.348 -14.541 1.00 97.88 82 LEU A N 1
ATOM 653 C CA . LEU A 1 82 ? 7.564 -2.825 -14.983 1.00 97.88 82 LEU A CA 1
ATOM 654 C C . LEU A 1 82 ? 6.993 -1.923 -13.887 1.00 97.88 82 LEU A C 1
ATOM 656 O O . LEU A 1 82 ? 6.877 -2.344 -12.733 1.00 97.88 82 LEU A O 1
ATOM 660 N N . GLN A 1 83 ? 6.617 -0.701 -14.254 1.00 97.50 83 GLN A N 1
ATOM 661 C CA . GLN A 1 83 ? 5.997 0.270 -13.355 1.00 97.50 83 GLN A CA 1
ATOM 662 C C . GLN A 1 83 ? 4.683 0.774 -13.950 1.00 97.50 83 GLN A C 1
ATOM 664 O O . GLN A 1 83 ? 4.515 0.811 -15.169 1.00 97.50 83 GLN A O 1
ATOM 669 N N . VAL A 1 84 ? 3.764 1.169 -13.073 1.00 97.06 84 VAL A N 1
ATOM 670 C CA . VAL A 1 84 ? 2.626 2.020 -13.426 1.00 97.06 84 VAL A CA 1
ATOM 671 C C . VAL A 1 84 ? 2.866 3.405 -12.843 1.00 97.06 8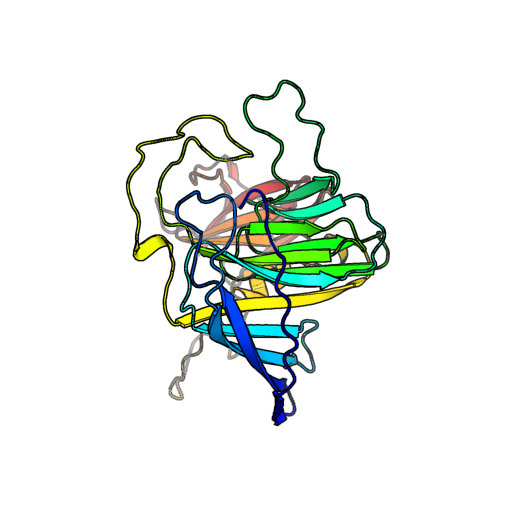4 VAL A C 1
ATOM 673 O O . VAL A 1 84 ? 3.263 3.541 -11.685 1.00 97.06 84 VAL A O 1
ATOM 676 N N . GLU A 1 85 ? 2.651 4.426 -13.661 1.00 96.69 85 GLU A N 1
ATOM 677 C CA . GLU A 1 85 ? 2.973 5.811 -13.340 1.00 96.69 85 GLU A CA 1
ATOM 678 C C . GLU A 1 85 ? 1.703 6.647 -13.194 1.00 96.69 85 GLU A C 1
ATOM 680 O O . GLU A 1 85 ? 0.818 6.619 -14.051 1.00 96.69 85 GLU A O 1
ATOM 685 N N . PHE A 1 86 ? 1.632 7.417 -12.109 1.00 97.19 86 PHE A N 1
ATOM 686 C CA . PHE A 1 86 ? 0.551 8.356 -11.827 1.00 97.19 86 PHE A CA 1
ATOM 687 C C . PHE A 1 86 ? 1.114 9.775 -11.736 1.00 97.19 86 PHE A C 1
ATOM 689 O O . PHE A 1 86 ? 1.595 10.177 -10.670 1.00 97.19 86 PHE A O 1
ATOM 696 N N . PRO A 1 87 ? 1.083 10.548 -12.835 1.00 95.81 87 PRO A N 1
ATOM 697 C CA . PRO A 1 87 ? 1.449 11.956 -12.805 1.00 95.81 87 PRO A CA 1
ATOM 698 C C . PRO A 1 87 ? 0.518 12.723 -11.872 1.00 95.81 87 PRO A C 1
ATOM 700 O O . PRO A 1 87 ? -0.688 12.786 -12.105 1.00 95.81 87 PRO A O 1
ATOM 703 N N . THR A 1 88 ? 1.072 13.293 -10.801 1.00 95.38 88 THR A N 1
ATOM 704 C CA . THR A 1 88 ? 0.260 13.982 -9.788 1.00 95.38 88 THR A CA 1
ATOM 705 C C . THR A 1 88 ? 0.025 15.443 -10.153 1.00 95.38 88 THR A C 1
ATOM 707 O O . THR A 1 88 ? -1.032 15.984 -9.847 1.00 95.38 88 THR A O 1
ATOM 710 N N . ALA A 1 89 ? 1.014 16.091 -10.786 1.00 91.62 89 ALA A N 1
ATOM 711 C CA . ALA A 1 89 ? 1.081 17.547 -10.956 1.00 91.62 89 ALA A CA 1
ATOM 712 C C . ALA A 1 89 ? 0.990 18.338 -9.628 1.00 91.62 89 ALA A C 1
ATOM 714 O O . ALA A 1 89 ? 0.796 19.556 -9.634 1.00 91.62 89 ALA A O 1
ATOM 715 N N . ILE A 1 90 ? 1.167 17.665 -8.484 1.00 95.75 90 ILE A N 1
ATOM 716 C CA . ILE A 1 90 ? 1.109 18.262 -7.149 1.00 95.75 90 ILE A CA 1
ATOM 717 C C . ILE A 1 90 ? 2.494 18.781 -6.787 1.00 95.75 90 ILE A C 1
ATOM 719 O O . ILE A 1 90 ? 3.480 18.044 -6.802 1.00 95.75 90 ILE A O 1
ATOM 723 N N . LYS A 1 91 ? 2.576 20.058 -6.412 1.00 93.69 91 LYS A N 1
ATOM 724 C CA . LYS A 1 91 ? 3.830 20.683 -5.985 1.00 93.69 91 LYS A CA 1
ATOM 725 C C . LYS A 1 91 ? 4.106 20.342 -4.526 1.00 93.69 91 LYS A C 1
ATOM 727 O O . LYS A 1 91 ? 3.554 20.958 -3.621 1.00 93.69 91 LYS A O 1
ATOM 732 N N . SER A 1 92 ? 4.988 19.378 -4.305 1.00 95.38 92 SER A N 1
ATOM 733 C CA . SER A 1 92 ? 5.443 18.983 -2.976 1.00 95.38 92 SER A CA 1
ATOM 734 C C . SER A 1 92 ? 6.918 18.616 -3.008 1.00 95.38 92 SER A C 1
ATOM 736 O O . SER A 1 92 ? 7.437 18.213 -4.046 1.00 95.38 92 SER A O 1
ATOM 738 N N . ASN A 1 93 ? 7.574 18.739 -1.857 1.00 95.12 93 ASN A N 1
ATOM 739 C CA . ASN A 1 93 ? 8.944 18.265 -1.637 1.00 95.12 93 ASN A CA 1
ATOM 740 C C . ASN A 1 93 ? 8.969 16.938 -0.866 1.00 95.12 93 ASN A C 1
ATOM 742 O O . ASN A 1 93 ? 10.045 16.412 -0.579 1.00 95.12 93 ASN A O 1
ATOM 746 N N . TYR A 1 94 ? 7.798 16.422 -0.480 1.00 96.94 94 TYR A N 1
ATOM 747 C CA . TYR A 1 94 ? 7.681 15.259 0.384 1.00 96.94 94 TYR A CA 1
ATOM 748 C C . TYR A 1 94 ? 6.674 14.249 -0.152 1.00 96.94 94 TYR A C 1
ATOM 750 O O . TYR A 1 94 ? 5.642 14.608 -0.712 1.00 96.94 94 TYR A O 1
ATOM 758 N N . VAL A 1 95 ? 6.972 12.983 0.107 1.00 97.94 95 VAL A N 1
ATOM 759 C CA . VAL A 1 95 ? 6.080 11.844 -0.088 1.00 97.94 95 VAL A CA 1
ATOM 760 C C . VAL A 1 95 ? 5.795 11.203 1.266 1.00 97.94 95 VAL A C 1
ATOM 762 O O . VAL A 1 95 ? 6.664 11.155 2.142 1.00 97.94 95 VAL A O 1
ATOM 765 N N . TYR A 1 96 ? 4.577 10.709 1.441 1.00 98.50 96 TYR A N 1
ATOM 766 C CA . TYR A 1 96 ? 4.120 10.019 2.638 1.00 98.50 96 TYR A CA 1
ATOM 767 C C . TYR A 1 96 ? 3.811 8.570 2.280 1.00 98.50 96 TYR A C 1
ATOM 769 O O . TYR A 1 96 ? 3.066 8.314 1.342 1.00 98.50 96 TYR A O 1
ATOM 777 N N . ALA A 1 97 ? 4.390 7.610 2.992 1.00 98.44 97 ALA A N 1
ATOM 778 C CA . ALA A 1 97 ? 4.209 6.196 2.674 1.00 98.44 97 ALA A CA 1
ATOM 779 C C . ALA A 1 97 ? 3.871 5.379 3.919 1.00 98.44 97 ALA A C 1
ATOM 781 O O . ALA A 1 97 ? 4.426 5.619 4.995 1.00 98.44 97 ALA A O 1
ATOM 782 N N . GLU A 1 98 ? 2.993 4.387 3.760 1.00 98.00 98 GLU A N 1
ATOM 783 C CA . GLU A 1 98 ? 2.647 3.455 4.837 1.00 98.00 98 GLU A CA 1
ATOM 784 C C . GLU A 1 98 ? 3.894 2.684 5.297 1.00 98.00 98 GLU A C 1
ATOM 786 O O . GLU A 1 98 ? 4.555 2.008 4.501 1.00 98.00 98 GLU A O 1
ATOM 791 N N . GLY A 1 99 ? 4.199 2.768 6.589 1.00 95.19 99 GLY A N 1
ATOM 792 C CA . GLY A 1 99 ? 5.225 1.997 7.282 1.00 95.19 99 GLY A CA 1
ATOM 793 C C . GLY A 1 99 ? 4.628 1.143 8.403 1.00 95.19 99 GLY A C 1
ATOM 794 O O . GLY A 1 99 ? 3.417 0.958 8.512 1.00 95.19 99 GLY A O 1
ATOM 795 N N . HIS A 1 100 ? 5.486 0.605 9.267 1.00 94.38 100 HIS A N 1
ATOM 796 C CA . HIS A 1 100 ? 5.045 -0.217 10.393 1.00 94.38 100 HIS A CA 1
ATOM 797 C C . HIS A 1 100 ? 4.462 0.659 11.507 1.00 94.38 100 HIS A C 1
ATOM 799 O O . HIS A 1 100 ? 5.212 1.322 12.216 1.00 94.38 100 HIS A O 1
ATOM 805 N N . PHE A 1 101 ? 3.133 0.635 11.666 1.00 94.50 101 PHE A N 1
ATOM 806 C CA . PHE A 1 101 ? 2.390 1.459 12.638 1.00 94.50 101 PHE A CA 1
ATOM 807 C C . PHE A 1 101 ? 2.587 2.976 12.469 1.00 94.50 101 PHE A C 1
ATOM 809 O O . PHE A 1 101 ? 2.310 3.750 13.382 1.00 94.50 101 PHE A O 1
ATOM 816 N N . ASP A 1 102 ? 3.049 3.405 11.296 1.00 95.31 102 ASP A N 1
ATOM 817 C CA . ASP A 1 102 ? 3.415 4.788 11.022 1.00 95.31 102 ASP A CA 1
ATOM 818 C C . ASP A 1 102 ? 3.177 5.125 9.544 1.00 95.31 102 ASP A C 1
ATOM 820 O O . ASP A 1 102 ? 3.135 4.246 8.685 1.00 95.31 102 ASP A O 1
ATOM 824 N N . VAL A 1 103 ? 3.053 6.413 9.245 1.00 97.75 103 VAL A N 1
ATOM 825 C CA . VAL A 1 103 ? 3.151 6.977 7.903 1.00 97.75 103 VAL A CA 1
ATOM 826 C C . VAL A 1 103 ? 4.422 7.813 7.838 1.00 97.75 103 VAL A C 1
ATOM 828 O O . VAL A 1 103 ? 4.524 8.894 8.429 1.00 97.75 103 VAL A O 1
ATOM 831 N N . VAL A 1 104 ? 5.404 7.290 7.108 1.00 96.38 104 VAL A N 1
ATOM 832 C CA . VAL A 1 104 ? 6.750 7.852 7.022 1.00 96.38 104 VAL A CA 1
ATOM 833 C C . VAL A 1 104 ? 6.758 8.990 6.009 1.00 96.38 104 VAL A C 1
ATOM 835 O O . VAL A 1 104 ? 6.425 8.791 4.841 1.00 96.38 104 VAL A O 1
ATOM 838 N N . LYS A 1 105 ? 7.186 10.177 6.446 1.00 97.06 105 LYS A N 1
ATOM 839 C CA . LYS A 1 105 ? 7.433 11.336 5.581 1.00 97.06 105 LYS A CA 1
ATOM 840 C C . LYS A 1 105 ? 8.861 11.273 5.036 1.00 97.06 105 LYS A C 1
ATOM 842 O O . LYS A 1 105 ? 9.808 11.238 5.818 1.00 97.06 105 LYS A O 1
ATOM 847 N N . ARG A 1 106 ? 9.029 11.291 3.714 1.00 95.75 106 ARG A N 1
ATOM 848 C CA . ARG A 1 106 ? 10.340 11.276 3.042 1.00 95.75 106 ARG A CA 1
ATOM 849 C C . ARG A 1 106 ? 10.480 12.462 2.103 1.00 95.75 106 ARG A C 1
ATOM 851 O O . ARG A 1 106 ? 9.495 12.887 1.508 1.00 95.75 106 ARG A O 1
ATOM 858 N N . SER A 1 107 ? 11.696 12.985 1.976 1.00 94.75 107 SER A N 1
ATOM 859 C CA . SER A 1 107 ? 12.037 13.927 0.905 1.00 94.75 107 SER A CA 1
ATOM 860 C C . SER A 1 107 ? 11.891 13.230 -0.448 1.00 94.75 107 SER A C 1
ATOM 862 O O . SER A 1 107 ? 12.291 12.074 -0.578 1.00 94.75 107 SER A O 1
ATOM 864 N N . ILE A 1 108 ? 11.332 13.928 -1.437 1.00 93.44 108 ILE A N 1
ATOM 865 C CA . ILE A 1 108 ? 11.315 13.468 -2.835 1.00 93.44 108 ILE A CA 1
ATOM 866 C C . ILE A 1 108 ? 12.724 13.542 -3.436 1.00 93.44 108 ILE A C 1
ATOM 868 O O . ILE A 1 108 ? 13.112 12.682 -4.222 1.00 93.44 108 ILE A O 1
ATOM 872 N N . ASN A 1 109 ? 13.519 14.534 -3.025 1.00 89.62 109 ASN A N 1
ATOM 873 C CA . ASN A 1 109 ? 14.895 14.664 -3.485 1.00 89.62 109 ASN A CA 1
ATOM 874 C C . ASN A 1 109 ? 15.747 13.523 -2.932 1.00 89.62 109 ASN A C 1
ATOM 876 O O . ASN A 1 109 ? 15.803 13.317 -1.714 1.00 89.62 109 ASN A O 1
ATOM 880 N N . VAL A 1 110 ? 16.432 12.834 -3.842 1.00 86.50 110 VAL A N 1
ATOM 881 C CA . VAL A 1 110 ? 17.440 11.824 -3.522 1.00 86.50 110 VAL A CA 1
ATOM 882 C C . VAL A 1 110 ? 18.639 12.538 -2.888 1.00 86.50 110 VAL A C 1
ATOM 884 O O . VAL A 1 110 ? 19.105 13.531 -3.452 1.00 86.50 110 VAL A O 1
ATOM 887 N N . PRO A 1 111 ? 19.121 12.095 -1.714 1.00 87.88 111 PRO A N 1
ATOM 888 C CA . PRO A 1 111 ? 20.247 12.742 -1.055 1.00 87.88 111 PRO A CA 1
ATOM 889 C C . PRO A 1 111 ? 21.528 12.580 -1.874 1.00 87.88 111 PRO A C 1
ATOM 891 O O . PRO A 1 111 ? 21.707 11.582 -2.577 1.00 87.88 111 PRO A O 1
ATOM 894 N N . ASP A 1 112 ? 22.438 13.541 -1.728 1.00 89.75 112 ASP A N 1
ATOM 895 C CA . ASP A 1 112 ? 23.799 13.367 -2.212 1.00 89.75 112 ASP A CA 1
ATOM 896 C C . ASP A 1 112 ? 24.468 12.215 -1.448 1.00 89.75 112 ASP A C 1
ATOM 898 O O . ASP A 1 112 ? 24.426 12.141 -0.218 1.00 89.75 112 ASP A O 1
ATOM 902 N N . SER A 1 113 ? 25.039 11.290 -2.211 1.00 90.50 113 SER A N 1
ATOM 903 C CA . SER A 1 113 ? 25.690 10.080 -1.709 1.00 90.50 113 SER A CA 1
ATOM 904 C C . SER A 1 113 ? 27.170 10.033 -2.080 1.00 90.50 113 SER A C 1
ATOM 906 O O . SER A 1 113 ? 27.765 8.955 -2.132 1.00 90.50 113 SER A O 1
ATOM 908 N N . GLU A 1 114 ? 27.780 11.184 -2.377 1.00 89.62 114 GLU A N 1
ATOM 909 C CA . GLU A 1 114 ? 29.226 11.268 -2.549 1.00 89.62 114 GLU A CA 1
ATOM 910 C C . GLU A 1 114 ? 29.954 10.711 -1.309 1.00 89.62 114 GLU A C 1
ATOM 912 O O . GLU A 1 114 ? 29.590 10.955 -0.158 1.00 89.62 114 GLU A O 1
ATOM 917 N N . GLY A 1 115 ? 30.960 9.866 -1.547 1.00 87.50 115 GLY A N 1
ATOM 918 C CA . GLY A 1 115 ? 31.707 9.178 -0.491 1.00 87.50 115 GLY A CA 1
ATOM 919 C C . GLY A 1 115 ? 30.987 7.993 0.169 1.00 87.50 115 GLY A C 1
ATOM 920 O O . GLY A 1 115 ? 31.608 7.280 0.959 1.00 87.50 115 GLY A O 1
ATOM 921 N N . TRP A 1 116 ? 29.716 7.721 -0.152 1.00 89.38 116 TRP A N 1
ATOM 922 C CA . TRP A 1 116 ? 29.013 6.551 0.378 1.00 89.38 116 TRP A CA 1
ATOM 923 C C . TRP A 1 116 ? 29.476 5.272 -0.326 1.00 89.38 116 TRP A C 1
ATOM 925 O O . TRP A 1 116 ? 29.821 5.265 -1.509 1.00 89.38 116 TRP A O 1
ATOM 935 N N . LYS A 1 117 ? 29.451 4.146 0.399 1.00 85.69 117 LYS A N 1
ATOM 936 C CA . LYS A 1 117 ? 29.779 2.831 -0.178 1.00 85.69 117 LYS A CA 1
ATOM 937 C C . LYS A 1 117 ? 28.764 2.395 -1.243 1.00 85.69 117 LYS A C 1
ATOM 939 O O . LYS A 1 117 ? 29.140 1.766 -2.231 1.00 85.69 117 LYS A O 1
ATOM 944 N N . GLU A 1 118 ? 27.492 2.708 -1.019 1.00 86.62 118 GLU A N 1
ATOM 945 C CA . GLU A 1 118 ? 26.394 2.500 -1.965 1.00 86.62 118 GLU A CA 1
ATOM 946 C C . GLU A 1 118 ? 25.791 3.859 -2.316 1.00 86.62 118 GLU A C 1
ATOM 948 O O . GLU A 1 118 ? 25.641 4.712 -1.438 1.00 86.62 118 GLU A O 1
ATOM 953 N N . LYS A 1 119 ? 25.453 4.060 -3.593 1.00 87.88 119 LYS A N 1
ATOM 954 C CA . LYS A 1 119 ? 24.782 5.286 -4.034 1.00 87.88 119 LYS A CA 1
ATOM 955 C C . LYS A 1 119 ? 23.373 5.337 -3.444 1.00 87.88 119 LYS A C 1
ATOM 957 O O . LYS A 1 119 ? 22.745 4.298 -3.237 1.00 87.88 119 LYS A O 1
ATOM 962 N N . ALA A 1 120 ? 22.845 6.539 -3.240 1.00 88.50 120 ALA A N 1
ATOM 963 C CA . ALA A 1 120 ? 21.453 6.704 -2.854 1.00 88.50 120 ALA A CA 1
ATOM 964 C C . ALA A 1 120 ? 20.526 6.112 -3.930 1.00 88.50 120 ALA A C 1
ATOM 966 O O . ALA A 1 120 ? 20.626 6.428 -5.118 1.00 88.50 120 ALA A O 1
ATOM 967 N N . TYR A 1 121 ? 19.626 5.227 -3.504 1.00 87.94 121 TYR A N 1
ATOM 968 C CA . TYR A 1 121 ? 18.613 4.644 -4.375 1.00 87.94 121 TYR A CA 1
ATOM 969 C C . TYR A 1 121 ? 17.435 5.605 -4.520 1.00 87.94 121 TYR A C 1
ATOM 971 O O . TYR A 1 121 ? 17.034 6.268 -3.564 1.00 87.94 121 TYR A O 1
ATOM 979 N N . LYS A 1 122 ? 16.846 5.635 -5.715 1.00 89.94 122 LYS A N 1
ATOM 980 C CA . LYS A 1 122 ? 15.646 6.432 -6.007 1.00 89.94 122 LYS A CA 1
ATOM 981 C C . LYS A 1 122 ? 14.356 5.769 -5.514 1.00 89.94 122 LYS A C 1
ATOM 983 O O . LYS A 1 122 ? 13.343 6.426 -5.299 1.00 89.94 122 LYS A O 1
ATOM 988 N N . THR A 1 123 ? 14.398 4.452 -5.330 1.00 94.69 123 THR A N 1
ATOM 989 C CA . THR A 1 123 ? 13.269 3.649 -4.863 1.00 94.69 123 THR A CA 1
ATOM 990 C C . THR A 1 123 ? 13.168 3.644 -3.344 1.00 94.69 123 THR A C 1
ATOM 992 O O . THR A 1 123 ? 14.181 3.558 -2.648 1.00 94.69 123 THR A O 1
ATOM 995 N N . ALA A 1 124 ? 11.946 3.614 -2.825 1.00 96.44 124 ALA A N 1
ATOM 996 C CA . ALA A 1 124 ? 11.655 3.475 -1.406 1.00 96.44 124 ALA A CA 1
ATOM 997 C C . ALA A 1 124 ? 10.576 2.409 -1.157 1.00 96.44 124 ALA A C 1
ATOM 999 O O . ALA A 1 124 ? 9.883 1.962 -2.072 1.00 96.44 124 ALA A O 1
ATOM 1000 N N . HIS A 1 125 ? 10.453 1.991 0.106 1.00 97.31 125 HIS A N 1
ATOM 1001 C CA . HIS A 1 125 ? 9.481 0.983 0.517 1.00 97.31 125 HIS A CA 1
ATOM 1002 C C . HIS A 1 125 ? 8.181 1.605 1.036 1.00 97.31 125 HIS A C 1
ATOM 1004 O O . HIS A 1 125 ? 8.183 2.654 1.694 1.00 97.31 125 HIS A O 1
ATOM 1010 N N . ASN A 1 126 ? 7.082 0.900 0.812 1.00 98.00 126 ASN A N 1
ATOM 1011 C CA . ASN A 1 126 ? 5.779 1.151 1.406 1.00 98.00 126 ASN A CA 1
ATOM 1012 C C . ASN A 1 126 ? 5.125 -0.189 1.783 1.00 98.00 126 ASN A C 1
ATOM 1014 O O . ASN A 1 126 ? 5.469 -1.229 1.226 1.00 98.00 126 ASN A O 1
ATOM 1018 N N . SER A 1 127 ? 4.175 -0.161 2.713 1.00 96.50 127 SER A N 1
ATOM 1019 C CA . SER A 1 127 ? 3.415 -1.357 3.104 1.00 96.50 127 SER A CA 1
ATOM 1020 C C . SER A 1 127 ? 2.029 -1.426 2.465 1.00 96.50 127 SER A C 1
ATOM 1022 O O . SER A 1 127 ? 1.362 -2.456 2.584 1.00 96.50 127 SER A O 1
ATOM 1024 N N . GLY A 1 128 ? 1.577 -0.373 1.779 1.00 97.31 128 GLY A N 1
ATOM 1025 C CA . GLY A 1 128 ? 0.274 -0.370 1.120 1.00 97.31 128 GLY A CA 1
ATOM 1026 C C . GLY A 1 128 ? -0.267 0.940 0.593 1.00 97.31 128 GLY A C 1
ATOM 1027 O O . GLY A 1 128 ? -1.234 0.874 -0.159 1.00 97.31 128 GLY A O 1
ATOM 1028 N N . PHE A 1 129 ? 0.307 2.093 0.932 1.00 98.62 129 PHE A N 1
ATOM 1029 C CA . PHE A 1 129 ? 0.017 3.314 0.189 1.00 98.62 129 PHE A CA 1
ATOM 1030 C C . PHE A 1 129 ? 1.222 4.244 0.074 1.00 98.62 129 PHE A C 1
ATOM 1032 O O . PHE A 1 129 ? 2.139 4.215 0.901 1.00 98.62 129 PHE A O 1
ATOM 1039 N N . ILE A 1 130 ? 1.167 5.076 -0.962 1.00 98.81 130 ILE A N 1
ATOM 1040 C CA . ILE A 1 130 ? 2.046 6.206 -1.240 1.00 98.81 130 ILE A CA 1
ATOM 1041 C C . ILE A 1 130 ? 1.149 7.417 -1.476 1.00 98.81 130 ILE A C 1
ATOM 1043 O O . ILE A 1 130 ? 0.157 7.302 -2.187 1.00 98.81 130 ILE A O 1
ATOM 1047 N N . ASP A 1 131 ? 1.486 8.559 -0.898 1.00 98.75 131 ASP A N 1
ATOM 1048 C CA . ASP A 1 131 ? 0.730 9.796 -1.020 1.00 98.75 131 ASP A CA 1
ATOM 1049 C C . ASP A 1 131 ? 1.649 10.992 -1.287 1.00 98.75 131 ASP A C 1
ATOM 1051 O O . ASP A 1 131 ? 2.700 11.149 -0.654 1.00 98.75 131 ASP A O 1
ATOM 1055 N N . ILE A 1 132 ? 1.222 11.850 -2.211 1.00 98.31 132 ILE A N 1
ATOM 1056 C CA . ILE A 1 132 ? 1.787 13.181 -2.424 1.00 98.31 132 ILE A CA 1
ATOM 1057 C C . ILE A 1 132 ? 0.654 14.189 -2.284 1.00 98.31 132 ILE A C 1
ATOM 1059 O O . ILE A 1 132 ? -0.377 14.071 -2.942 1.00 98.31 132 ILE A O 1
ATOM 1063 N N . ASN A 1 133 ? 0.878 15.214 -1.466 1.00 98.00 133 ASN A N 1
ATOM 1064 C CA . ASN A 1 133 ? -0.066 16.301 -1.243 1.00 98.00 133 ASN A CA 1
ATOM 1065 C C . ASN A 1 133 ? 0.661 17.645 -1.061 1.00 98.00 133 ASN A C 1
ATOM 1067 O O . ASN A 1 133 ? 1.852 17.682 -0.723 1.00 98.00 133 ASN A O 1
ATOM 1071 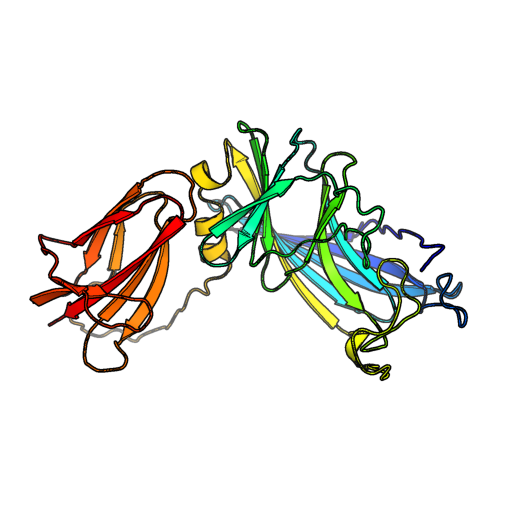N N . ASP A 1 134 ? -0.073 18.737 -1.279 1.00 97.12 134 ASP A N 1
ATOM 1072 C CA . ASP A 1 134 ? 0.361 20.127 -1.050 1.00 97.12 134 ASP A CA 1
ATOM 1073 C C . ASP A 1 134 ? -0.344 20.786 0.156 1.00 97.12 134 ASP A C 1
ATOM 1075 O O . ASP A 1 134 ? -0.274 22.001 0.350 1.00 97.12 134 ASP A O 1
ATOM 1079 N N . GLY A 1 135 ? -1.047 19.988 0.967 1.00 96.31 135 GLY A N 1
ATOM 1080 C CA . GLY A 1 135 ? -1.881 20.445 2.081 1.00 96.31 135 GLY A CA 1
ATOM 1081 C C . GLY A 1 135 ? -3.290 20.908 1.693 1.00 96.31 135 GLY A C 1
ATOM 1082 O O . GLY A 1 135 ? -4.128 21.069 2.580 1.00 96.31 135 GLY A O 1
ATOM 1083 N N . LYS A 1 136 ? -3.594 21.075 0.399 1.00 97.06 136 LYS A N 1
ATOM 1084 C CA . LYS A 1 136 ? -4.936 21.400 -0.111 1.00 97.06 136 LYS A CA 1
ATOM 1085 C C . LYS A 1 136 ? -5.526 20.260 -0.936 1.00 97.06 136 LYS A C 1
ATOM 1087 O O . LYS A 1 136 ? -6.706 19.948 -0.773 1.00 97.06 136 LYS A O 1
ATOM 1092 N N . TYR A 1 137 ? -4.717 19.634 -1.780 1.00 97.25 137 TYR A N 1
ATOM 1093 C CA . TYR A 1 137 ? -5.073 18.477 -2.589 1.00 97.25 137 TYR A CA 1
ATOM 1094 C C . TYR A 1 137 ? -3.974 17.418 -2.512 1.00 97.25 137 TYR A C 1
ATOM 1096 O O . TYR A 1 137 ? -2.796 17.725 -2.311 1.00 97.25 137 TYR A O 1
ATOM 1104 N N . GLY A 1 138 ? -4.373 16.163 -2.685 1.00 97.94 138 GLY A N 1
ATOM 1105 C CA . GLY A 1 138 ? -3.480 15.018 -2.645 1.00 97.94 138 GLY A CA 1
ATOM 1106 C C . GLY A 1 138 ? -3.903 13.913 -3.602 1.00 97.94 138 GLY A C 1
ATOM 1107 O O . GLY A 1 138 ? -5.064 13.838 -4.025 1.00 97.94 138 GLY A O 1
ATOM 1108 N N . LEU A 1 139 ? -2.942 13.060 -3.944 1.00 98.50 139 LEU A N 1
ATOM 1109 C CA . LEU A 1 139 ? -3.160 11.845 -4.710 1.00 98.50 139 LEU A CA 1
ATOM 1110 C C . LEU A 1 139 ? -2.475 10.679 -4.000 1.00 98.50 139 LEU A C 1
ATOM 1112 O O . LEU A 1 139 ? -1.246 10.616 -3.937 1.00 98.50 139 LEU A O 1
ATOM 1116 N N . ALA A 1 140 ? -3.287 9.734 -3.531 1.00 98.75 140 ALA A N 1
ATOM 1117 C CA . ALA A 1 140 ? -2.810 8.515 -2.903 1.00 98.75 140 ALA A CA 1
ATOM 1118 C C . ALA A 1 140 ? -2.933 7.315 -3.850 1.00 98.75 140 ALA A C 1
ATOM 1120 O O . ALA A 1 140 ? -3.987 7.080 -4.448 1.00 98.75 140 ALA A O 1
ATOM 1121 N N . VAL A 1 141 ? -1.866 6.524 -3.936 1.00 98.81 141 VAL A N 1
ATOM 1122 C CA . VAL A 1 141 ? -1.810 5.233 -4.626 1.00 98.81 141 VAL A CA 1
ATOM 1123 C C . VAL A 1 141 ? -1.746 4.132 -3.577 1.00 98.81 141 VAL A C 1
ATOM 1125 O O . VAL A 1 141 ? -0.776 4.026 -2.830 1.00 98.81 141 VAL A O 1
ATOM 1128 N N . LEU A 1 142 ? -2.785 3.307 -3.523 1.00 98.75 142 LEU A N 1
ATOM 1129 C CA . LEU A 1 142 ? -2.906 2.158 -2.631 1.00 98.75 142 LEU A CA 1
ATOM 1130 C C . LEU A 1 142 ? -2.497 0.887 -3.376 1.00 98.75 142 LEU A C 1
ATOM 1132 O O . LEU A 1 142 ? -2.708 0.780 -4.580 1.00 98.75 142 LEU A O 1
ATOM 1136 N N . ASN A 1 143 ? -1.979 -0.118 -2.678 1.00 98.56 143 ASN A N 1
ATOM 1137 C CA . ASN A 1 143 ? -1.609 -1.395 -3.283 1.00 98.56 143 ASN A CA 1
ATOM 1138 C C . ASN A 1 143 ? -1.817 -2.597 -2.354 1.00 98.56 143 ASN A C 1
ATOM 1140 O O . ASN A 1 143 ? -1.990 -2.470 -1.138 1.00 98.56 143 ASN A O 1
ATOM 1144 N N . ARG A 1 144 ? -1.781 -3.791 -2.955 1.00 97.88 144 ARG A N 1
ATOM 1145 C CA . ARG A 1 144 ? -1.775 -5.075 -2.248 1.00 97.88 144 ARG A CA 1
ATOM 1146 C C . ARG A 1 144 ? -0.523 -5.862 -2.622 1.00 97.88 144 ARG A C 1
ATOM 1148 O O . ARG A 1 144 ? -0.516 -6.568 -3.623 1.00 97.88 144 ARG A O 1
ATOM 1155 N N . GLY A 1 145 ? 0.510 -5.752 -1.789 1.00 96.50 145 GLY A N 1
ATOM 1156 C CA . GLY A 1 145 ? 1.744 -6.524 -1.952 1.00 96.50 145 GLY A CA 1
ATOM 1157 C C . GLY A 1 145 ? 2.715 -5.954 -2.988 1.00 96.50 145 GLY A C 1
ATOM 1158 O O . GLY A 1 145 ? 3.509 -6.713 -3.531 1.00 96.50 145 GLY A O 1
ATOM 1159 N N . LEU A 1 146 ? 2.667 -4.642 -3.253 1.00 98.44 146 LEU A N 1
ATOM 1160 C CA . LEU A 1 146 ? 3.587 -3.938 -4.156 1.00 98.44 146 LEU A CA 1
ATOM 1161 C C . LEU A 1 146 ? 4.448 -2.964 -3.329 1.00 98.44 146 LEU A C 1
ATOM 1163 O O . LEU A 1 146 ? 4.100 -1.790 -3.172 1.00 98.44 146 LEU A O 1
ATOM 1167 N N . PRO A 1 147 ? 5.543 -3.452 -2.717 1.00 97.94 147 PRO A N 1
ATOM 1168 C CA . PRO A 1 147 ? 6.230 -2.719 -1.660 1.00 97.94 147 PRO A CA 1
ATOM 1169 C C . PRO A 1 147 ? 7.170 -1.629 -2.176 1.00 97.94 147 PRO A C 1
ATOM 1171 O O . PRO A 1 147 ? 7.599 -0.792 -1.388 1.00 97.94 147 PRO A O 1
ATOM 1174 N N . GLU A 1 148 ? 7.514 -1.615 -3.462 1.00 98.56 148 GLU A N 1
ATOM 1175 C CA . GLU A 1 148 ? 8.488 -0.683 -4.034 1.00 98.56 148 GLU A CA 1
ATOM 1176 C C . GLU A 1 148 ? 7.790 0.430 -4.822 1.00 98.56 148 GLU A C 1
ATOM 1178 O O . GLU A 1 148 ? 6.927 0.174 -5.663 1.00 98.56 148 GLU A O 1
ATOM 1183 N N . TYR A 1 149 ? 8.204 1.668 -4.569 1.00 98.25 149 TYR A N 1
ATOM 1184 C CA . TYR A 1 149 ? 7.821 2.826 -5.366 1.00 98.25 149 TYR A CA 1
ATOM 1185 C C . TYR A 1 149 ? 9.025 3.734 -5.615 1.00 98.25 149 TYR A C 1
ATOM 1187 O O . TYR A 1 149 ? 10.039 3.652 -4.921 1.00 98.25 149 TYR A O 1
ATOM 1195 N N . GLU A 1 150 ? 8.889 4.631 -6.578 1.00 96.75 150 GLU A N 1
ATOM 1196 C CA . GLU A 1 150 ? 9.810 5.730 -6.857 1.00 96.75 150 GLU A CA 1
ATOM 1197 C C . GLU A 1 150 ? 8.986 6.993 -7.127 1.00 96.75 150 GLU A C 1
ATOM 1199 O O . GLU A 1 150 ? 7.870 6.902 -7.643 1.00 96.75 150 GLU A O 1
ATOM 1204 N N . ILE A 1 151 ? 9.510 8.163 -6.753 1.00 96.56 151 ILE A N 1
ATOM 1205 C CA . ILE A 1 151 ? 8.937 9.440 -7.185 1.00 96.56 151 ILE A CA 1
ATOM 1206 C C . ILE A 1 151 ? 9.820 9.991 -8.293 1.00 96.56 151 ILE A C 1
ATOM 1208 O O . ILE A 1 151 ? 10.980 10.323 -8.051 1.00 96.56 151 ILE A O 1
ATOM 1212 N N . ILE A 1 152 ? 9.267 10.069 -9.500 1.00 93.44 152 ILE A N 1
ATOM 1213 C CA . ILE A 1 152 ? 9.945 10.670 -10.646 1.00 93.44 152 ILE A CA 1
ATOM 1214 C C . ILE A 1 152 ? 9.728 12.194 -10.536 1.00 93.44 152 ILE A C 1
ATOM 1216 O O . ILE A 1 152 ? 8.571 12.632 -10.490 1.00 93.44 152 ILE A O 1
ATOM 1220 N N . PRO A 1 153 ? 10.797 13.008 -10.402 1.00 86.31 153 PRO A N 1
ATOM 1221 C CA . PRO A 1 153 ? 10.682 14.435 -10.076 1.00 86.31 153 PRO A CA 1
ATOM 1222 C C . PRO A 1 153 ? 9.882 15.248 -11.096 1.00 86.31 153 PRO A C 1
ATOM 1224 O O . PRO A 1 153 ? 9.212 16.219 -10.735 1.00 86.31 153 PRO A O 1
ATOM 1227 N N . GLU A 1 154 ? 9.917 14.853 -12.368 1.00 85.00 154 GLU A N 1
ATOM 1228 C CA . GLU A 1 154 ? 9.121 15.449 -13.431 1.00 85.00 154 GLU A CA 1
ATOM 1229 C C . GLU A 1 154 ? 7.626 15.299 -13.097 1.00 85.00 154 GLU A C 1
ATOM 1231 O O . GLU A 1 154 ? 7.054 14.221 -13.196 1.00 85.00 154 GLU A O 1
ATOM 1236 N N . ASN A 1 155 ? 6.973 16.388 -12.679 1.00 87.56 155 ASN A N 1
ATOM 1237 C CA . ASN A 1 155 ? 5.568 16.415 -12.237 1.00 87.56 155 ASN A CA 1
ATOM 1238 C C . ASN A 1 155 ? 5.236 15.540 -11.013 1.00 87.56 155 ASN A C 1
ATOM 1240 O O . ASN A 1 155 ? 4.057 15.219 -10.814 1.00 87.56 155 ASN A O 1
ATOM 1244 N N . ASN A 1 156 ? 6.235 15.194 -10.186 1.00 93.94 156 ASN A N 1
ATOM 1245 C CA . ASN A 1 156 ? 6.064 14.369 -8.986 1.00 93.94 156 ASN A CA 1
ATOM 1246 C C . ASN A 1 156 ? 5.226 13.113 -9.278 1.00 93.94 156 ASN A C 1
ATOM 1248 O O . ASN A 1 156 ? 4.190 12.874 -8.650 1.00 93.94 156 ASN A O 1
ATOM 1252 N N . ILE A 1 157 ? 5.623 12.350 -10.294 1.00 96.62 157 ILE A N 1
ATOM 1253 C CA . ILE A 1 157 ? 4.923 11.129 -10.695 1.00 96.62 157 ILE A CA 1
ATOM 1254 C C . ILE A 1 157 ? 5.161 10.060 -9.627 1.00 96.62 157 ILE A C 1
ATOM 1256 O O . ILE A 1 157 ? 6.303 9.756 -9.279 1.00 96.62 157 ILE A O 1
ATOM 1260 N N . ILE A 1 158 ? 4.081 9.449 -9.139 1.00 98.19 158 ILE A N 1
ATOM 1261 C CA . ILE A 1 158 ? 4.169 8.251 -8.301 1.00 98.19 158 ILE A CA 1
ATOM 1262 C C . ILE A 1 158 ? 4.329 7.049 -9.234 1.00 98.19 158 ILE A C 1
ATOM 1264 O O . ILE A 1 158 ? 3.381 6.677 -9.926 1.00 98.19 158 ILE A O 1
ATOM 1268 N N . ALA A 1 159 ? 5.516 6.443 -9.254 1.00 97.88 159 ALA A N 1
ATOM 1269 C CA . ALA A 1 159 ? 5.806 5.237 -10.021 1.00 97.88 159 ALA A CA 1
ATOM 1270 C C . ALA A 1 159 ? 5.766 4.010 -9.098 1.00 97.88 159 ALA A C 1
ATOM 1272 O O . ALA A 1 159 ? 6.668 3.791 -8.286 1.00 97.88 159 ALA A O 1
ATOM 1273 N N . LEU A 1 160 ? 4.712 3.203 -9.210 1.00 98.62 160 LEU A N 1
ATOM 1274 C CA . LEU A 1 160 ? 4.549 1.968 -8.444 1.00 98.62 160 LEU A CA 1
ATOM 1275 C C . LEU A 1 160 ? 5.160 0.799 -9.222 1.00 98.62 160 LEU A C 1
ATOM 1277 O O . LEU A 1 160 ? 4.737 0.512 -10.344 1.00 98.62 160 LEU A O 1
ATOM 1281 N N . THR A 1 161 ? 6.133 0.102 -8.632 1.00 98.62 161 THR A N 1
ATOM 1282 C CA . THR A 1 161 ? 6.721 -1.091 -9.253 1.00 98.62 161 THR A CA 1
ATOM 1283 C C . THR A 1 161 ? 5.729 -2.248 -9.192 1.00 98.62 161 THR A C 1
ATOM 1285 O O . THR A 1 161 ? 5.346 -2.696 -8.112 1.00 98.62 161 THR A O 1
ATOM 1288 N N . LEU A 1 162 ? 5.328 -2.744 -10.365 1.00 98.62 162 LEU A N 1
ATOM 1289 C CA . LEU A 1 162 ? 4.462 -3.914 -10.505 1.00 98.62 162 LEU A CA 1
ATOM 1290 C C . LEU A 1 162 ? 5.287 -5.201 -10.514 1.00 98.62 162 LEU A C 1
ATOM 1292 O O . LEU A 1 162 ? 4.964 -6.153 -9.812 1.00 98.62 162 LEU A O 1
ATOM 1296 N N . LEU A 1 163 ? 6.382 -5.212 -11.279 1.00 98.50 163 LEU A N 1
ATOM 1297 C CA . LEU A 1 163 ? 7.235 -6.385 -11.454 1.00 98.50 163 LEU A CA 1
ATOM 1298 C C . LEU A 1 163 ? 8.699 -5.968 -11.587 1.00 98.50 163 LEU A C 1
ATOM 1300 O O . LEU A 1 163 ? 9.009 -4.981 -12.255 1.00 98.50 163 LEU A O 1
ATOM 1304 N N . ARG A 1 164 ? 9.611 -6.735 -10.988 1.00 97.81 164 ARG A N 1
ATOM 1305 C CA . ARG A 1 164 ? 11.053 -6.589 -11.207 1.00 97.81 164 ARG A CA 1
ATOM 1306 C C . ARG A 1 164 ? 11.684 -7.960 -11.394 1.00 97.81 164 ARG A C 1
ATOM 1308 O O . ARG A 1 164 ? 11.690 -8.762 -10.469 1.00 97.81 164 ARG A O 1
ATOM 1315 N N . CYS A 1 165 ? 12.242 -8.177 -12.575 1.00 97.88 165 CYS A N 1
ATOM 1316 C CA . CYS A 1 165 ? 12.785 -9.449 -13.027 1.00 97.88 165 CYS A CA 1
ATOM 1317 C C . CYS A 1 165 ? 14.310 -9.375 -13.021 1.00 97.88 165 CYS A C 1
ATOM 1319 O O . CYS A 1 165 ? 14.890 -8.476 -13.635 1.00 97.88 165 CYS A O 1
ATOM 1321 N N . VAL A 1 166 ? 14.962 -10.296 -12.312 1.00 95.81 166 VAL A N 1
ATOM 1322 C CA . VAL A 1 166 ? 16.426 -10.379 -12.231 1.00 95.81 166 VAL A CA 1
ATOM 1323 C C . VAL A 1 166 ? 16.883 -11.833 -12.288 1.00 95.81 166 VAL A C 1
ATOM 1325 O O . VAL A 1 166 ? 16.224 -12.723 -11.766 1.00 95.81 166 VAL A O 1
ATOM 1328 N N . GLY A 1 167 ? 18.042 -12.086 -12.896 1.00 94.88 167 GLY A N 1
ATOM 1329 C CA . GLY A 1 167 ? 18.557 -13.452 -13.055 1.00 94.88 167 GLY A CA 1
ATOM 1330 C C . GLY A 1 167 ? 19.518 -13.944 -11.970 1.00 94.88 167 GLY A C 1
ATOM 1331 O O . GLY A 1 167 ? 20.000 -15.070 -12.076 1.00 94.88 167 GLY A O 1
ATOM 1332 N N . TRP A 1 168 ? 19.865 -13.115 -10.980 1.00 94.38 168 TRP A N 1
ATOM 1333 C CA . TRP A 1 168 ? 20.935 -13.414 -10.021 1.00 94.38 168 TRP A CA 1
ATOM 1334 C C . TRP A 1 168 ? 20.618 -12.905 -8.616 1.00 94.38 168 TRP A C 1
ATOM 1336 O O . TRP A 1 168 ? 20.146 -11.780 -8.459 1.00 94.38 168 TRP A O 1
ATOM 1346 N N . LEU A 1 169 ? 20.984 -13.693 -7.601 1.00 94.06 169 LEU A N 1
ATOM 1347 C CA . LEU A 1 169 ? 20.813 -13.344 -6.187 1.00 94.06 169 LEU A CA 1
ATOM 1348 C C . LEU A 1 169 ? 21.688 -12.156 -5.763 1.00 94.06 169 LEU A C 1
ATOM 1350 O O . LEU A 1 169 ? 21.249 -11.261 -5.043 1.00 94.06 169 LEU A O 1
ATOM 1354 N N . SER A 1 170 ? 22.952 -12.159 -6.184 1.00 92.06 170 SER A N 1
ATOM 1355 C CA . SER A 1 170 ? 23.888 -11.076 -5.913 1.00 92.06 170 SER A CA 1
ATOM 1356 C C . SER A 1 170 ? 24.832 -10.880 -7.081 1.00 92.06 170 SER A C 1
ATOM 1358 O O . SER A 1 170 ? 25.201 -11.831 -7.772 1.00 92.06 170 SER A O 1
ATOM 1360 N N . ARG A 1 171 ? 25.201 -9.624 -7.304 1.00 88.00 171 ARG A N 1
ATOM 1361 C CA . ARG A 1 171 ? 26.058 -9.183 -8.394 1.00 88.00 171 ARG A CA 1
ATOM 1362 C C . ARG A 1 171 ? 26.912 -8.021 -7.910 1.00 88.00 171 ARG A C 1
ATOM 1364 O O . ARG A 1 171 ? 26.408 -7.132 -7.229 1.00 88.00 171 ARG A O 1
ATOM 1371 N N . GLY A 1 172 ? 28.194 -8.046 -8.263 1.00 84.19 172 GLY A N 1
ATOM 1372 C CA . GLY A 1 172 ? 29.166 -7.022 -7.879 1.00 84.19 172 GLY A CA 1
ATOM 1373 C C . GLY A 1 172 ? 29.387 -5.953 -8.943 1.00 84.19 172 GLY A C 1
ATOM 1374 O O . GLY A 1 172 ? 30.081 -4.976 -8.680 1.00 84.19 172 GLY A O 1
ATOM 1375 N N . ASP A 1 173 ? 28.794 -6.149 -10.121 1.00 84.94 173 ASP A N 1
ATOM 1376 C CA . ASP A 1 173 ? 28.839 -5.291 -11.304 1.00 84.94 173 ASP A CA 1
ATOM 1377 C C . ASP A 1 173 ? 27.612 -4.360 -11.407 1.00 84.94 173 ASP A C 1
ATOM 1379 O O . ASP A 1 173 ? 27.207 -3.984 -12.505 1.00 84.94 173 ASP A O 1
ATOM 1383 N N . LEU A 1 174 ? 26.994 -3.996 -10.275 1.00 85.75 174 LEU A N 1
ATOM 1384 C CA . LEU A 1 174 ? 25.849 -3.083 -10.229 1.00 85.75 174 LEU A CA 1
ATOM 1385 C C . LEU A 1 174 ? 26.302 -1.623 -10.095 1.00 85.75 174 LEU A C 1
ATOM 1387 O O . LEU A 1 174 ? 27.253 -1.304 -9.387 1.00 85.75 174 LEU A O 1
ATOM 1391 N N . GLU A 1 175 ? 25.576 -0.707 -10.734 1.00 81.00 175 GLU A N 1
ATOM 1392 C CA . GLU A 1 175 ? 25.929 0.718 -10.727 1.00 81.00 175 GLU A CA 1
ATOM 1393 C C . GLU A 1 175 ? 25.799 1.367 -9.335 1.00 81.00 175 GLU A C 1
ATOM 1395 O O . GLU A 1 175 ? 26.647 2.161 -8.923 1.00 81.00 175 GLU A O 1
ATOM 1400 N N . TYR A 1 176 ? 24.735 1.017 -8.605 1.00 79.44 176 TYR A N 1
ATOM 1401 C CA . TYR A 1 176 ? 24.408 1.593 -7.295 1.00 79.44 176 TYR A CA 1
ATOM 1402 C C . TYR A 1 176 ? 25.145 0.912 -6.137 1.00 79.44 176 TYR A C 1
ATOM 1404 O O . TYR A 1 176 ? 25.205 1.457 -5.035 1.00 79.44 176 TYR A O 1
ATOM 1412 N N . LYS A 1 177 ? 25.744 -0.257 -6.388 1.00 81.12 177 LYS A N 1
ATOM 1413 C CA . LYS A 1 177 ? 26.408 -1.069 -5.373 1.00 81.12 177 LYS A CA 1
ATOM 1414 C C . LYS A 1 177 ? 27.625 -1.779 -5.945 1.00 81.12 177 LYS A C 1
ATOM 1416 O O . LYS A 1 177 ? 27.505 -2.665 -6.786 1.00 81.12 177 LYS A O 1
ATOM 1421 N N . ARG A 1 178 ? 28.799 -1.435 -5.416 1.00 76.25 178 ARG A N 1
ATOM 1422 C CA . ARG A 1 178 ? 30.053 -2.111 -5.756 1.00 76.25 178 ARG A CA 1
ATOM 1423 C C . ARG A 1 178 ? 30.249 -3.347 -4.883 1.00 76.25 178 ARG A C 1
ATOM 1425 O O . ARG A 1 178 ? 30.206 -3.259 -3.655 1.00 76.25 178 ARG A O 1
ATOM 1432 N N . GLY A 1 179 ? 30.544 -4.475 -5.524 1.00 82.38 179 GLY A N 1
ATOM 1433 C CA . GLY A 1 179 ? 30.805 -5.742 -4.844 1.00 82.38 179 GLY A CA 1
ATOM 1434 C C . GLY A 1 179 ? 29.538 -6.509 -4.461 1.00 82.38 179 GLY A C 1
ATOM 1435 O O . GLY A 1 179 ? 28.418 -6.010 -4.535 1.00 82.38 179 GLY A O 1
ATOM 1436 N N . ASN A 1 180 ? 29.723 -7.769 -4.084 1.00 83.75 180 ASN A N 1
ATOM 1437 C CA . ASN A 1 180 ? 28.614 -8.670 -3.801 1.00 83.75 180 ASN A CA 1
ATOM 1438 C C . ASN A 1 180 ? 28.038 -8.441 -2.393 1.00 83.75 180 ASN A C 1
ATOM 1440 O O . ASN A 1 180 ? 28.778 -8.265 -1.427 1.00 83.75 180 ASN A O 1
ATOM 1444 N N . ALA A 1 181 ? 26.710 -8.497 -2.276 1.00 84.00 181 ALA A N 1
ATOM 1445 C CA . ALA A 1 181 ? 26.003 -8.557 -0.990 1.00 84.00 181 ALA A CA 1
ATOM 1446 C C . ALA A 1 181 ? 25.900 -9.992 -0.439 1.00 84.00 181 ALA A C 1
ATOM 1448 O O . ALA A 1 181 ? 25.601 -10.182 0.734 1.00 84.00 181 ALA A O 1
ATOM 1449 N N . GLY A 1 182 ? 26.102 -10.987 -1.303 1.00 87.69 182 GLY A N 1
ATOM 1450 C CA . GLY A 1 182 ? 25.960 -12.409 -1.016 1.00 87.69 182 GLY A CA 1
ATOM 1451 C C . GLY A 1 182 ? 26.531 -13.253 -2.160 1.00 87.69 182 GLY A C 1
ATOM 1452 O O . GLY A 1 182 ? 27.238 -12.724 -3.019 1.00 87.69 182 GLY A O 1
ATOM 1453 N N . PRO A 1 183 ? 26.260 -14.561 -2.209 1.00 90.19 183 PRO A N 1
ATOM 1454 C CA . PRO A 1 183 ? 26.801 -15.404 -3.265 1.00 90.19 183 PRO A CA 1
ATOM 1455 C C . PRO A 1 183 ? 26.210 -15.045 -4.636 1.00 90.19 183 PRO A C 1
ATOM 1457 O O . PRO A 1 183 ? 25.027 -14.723 -4.770 1.00 90.19 183 PRO A O 1
ATOM 1460 N N . SER A 1 184 ? 27.045 -15.125 -5.671 1.00 91.50 184 SER A N 1
ATOM 1461 C CA . SER A 1 184 ? 26.643 -14.886 -7.060 1.00 91.50 184 SER A CA 1
ATOM 1462 C C . SER A 1 184 ? 26.012 -16.146 -7.653 1.00 91.50 184 SER A C 1
ATOM 1464 O O . SER A 1 184 ? 26.620 -16.822 -8.482 1.00 91.50 184 SER A O 1
ATOM 1466 N N . PHE A 1 185 ? 24.796 -16.471 -7.215 1.00 94.88 185 PHE A N 1
ATOM 1467 C CA . PHE A 1 185 ? 24.020 -17.598 -7.733 1.00 94.88 185 PHE A CA 1
ATOM 1468 C C . PHE A 1 185 ? 22.992 -17.151 -8.766 1.00 94.88 185 PHE A C 1
ATOM 1470 O O . PHE A 1 185 ? 22.340 -16.118 -8.595 1.00 94.88 185 PHE A O 1
ATOM 1477 N N . ALA A 1 186 ? 22.850 -17.948 -9.826 1.00 95.69 186 ALA A N 1
ATOM 1478 C CA . ALA A 1 186 ? 21.782 -17.775 -10.794 1.00 95.69 186 ALA A CA 1
ATOM 1479 C C . ALA A 1 186 ? 20.439 -18.123 -10.141 1.00 95.69 186 ALA A C 1
ATOM 1481 O O . ALA A 1 186 ? 20.307 -19.142 -9.463 1.00 95.69 186 ALA A O 1
ATOM 1482 N N . THR A 1 187 ? 19.446 -17.273 -10.365 1.00 97.38 187 THR A N 1
ATOM 1483 C CA . THR A 1 187 ? 18.080 -17.415 -9.853 1.00 97.38 187 THR A CA 1
ATOM 1484 C C . THR A 1 187 ? 17.109 -17.277 -11.025 1.00 97.38 187 THR A C 1
ATOM 1486 O O . THR A 1 187 ? 16.455 -16.243 -11.151 1.00 97.38 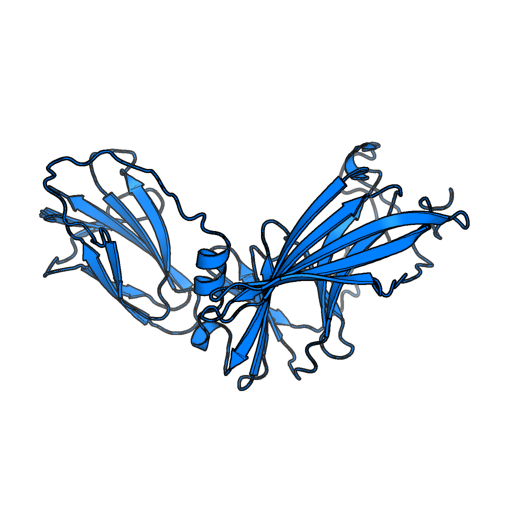187 THR A O 1
ATOM 1489 N N . PRO A 1 188 ? 17.039 -18.268 -11.934 1.00 96.94 188 PRO A N 1
ATOM 1490 C CA . PRO A 1 188 ? 16.273 -18.150 -13.177 1.00 96.94 188 PRO A CA 1
ATOM 1491 C C . PRO A 1 188 ? 14.782 -17.872 -12.941 1.00 96.94 188 PRO A C 1
ATOM 1493 O O . PRO A 1 188 ? 14.180 -17.097 -13.675 1.00 96.94 188 PRO A O 1
ATOM 1496 N N . GLU A 1 189 ? 14.198 -18.423 -11.876 1.00 98.12 189 GLU A N 1
ATOM 1497 C CA . GLU A 1 189 ? 12.792 -18.193 -11.517 1.00 98.12 189 GLU A CA 1
ATOM 1498 C C . GLU A 1 189 ? 12.517 -16.763 -11.013 1.00 98.12 189 GLU A C 1
ATOM 1500 O O . GLU A 1 189 ? 11.388 -16.285 -11.109 1.00 98.12 189 GLU A O 1
ATOM 1505 N N . ALA A 1 190 ? 13.544 -16.021 -10.570 1.00 98.06 190 ALA A N 1
ATOM 1506 C CA . ALA A 1 190 ? 13.419 -14.606 -10.195 1.00 98.06 190 ALA A CA 1
ATOM 1507 C C . ALA A 1 190 ? 13.239 -13.669 -11.410 1.00 98.06 190 ALA A C 1
ATOM 1509 O O . ALA A 1 190 ? 13.096 -12.455 -11.252 1.00 98.06 190 ALA A O 1
ATOM 1510 N N . GLN A 1 191 ? 13.202 -14.228 -12.625 1.00 98.38 191 GLN A N 1
ATOM 1511 C CA . GLN A 1 191 ? 12.734 -13.527 -13.818 1.00 98.38 191 GLN A CA 1
ATOM 1512 C C . GLN A 1 191 ? 11.204 -13.426 -13.886 1.00 98.38 191 GLN A C 1
ATOM 1514 O O . GLN A 1 191 ? 10.699 -12.685 -14.722 1.00 98.38 191 GLN A O 1
ATOM 1519 N N . CYS A 1 192 ? 10.467 -14.139 -13.025 1.00 98.38 192 CYS A N 1
ATOM 1520 C CA . CYS A 1 192 ? 9.011 -14.025 -12.883 1.00 98.38 192 CYS A CA 1
ATOM 1521 C C . CYS A 1 192 ? 8.250 -14.139 -14.221 1.00 98.38 192 CYS A C 1
ATOM 1523 O O . CYS A 1 192 ? 7.368 -13.328 -14.515 1.00 98.38 192 CYS A O 1
ATOM 1525 N N . LEU A 1 193 ? 8.643 -15.099 -15.066 1.00 98.69 193 LEU A N 1
ATOM 1526 C CA . LEU A 1 193 ? 7.995 -15.362 -16.354 1.00 98.69 193 LEU A CA 1
ATOM 1527 C C . LEU A 1 193 ? 6.574 -15.919 -16.155 1.00 98.69 193 LEU A C 1
ATOM 1529 O O . LEU A 1 193 ? 6.309 -16.618 -15.178 1.00 98.69 193 LEU A O 1
ATOM 1533 N N . GLY A 1 194 ? 5.685 -15.648 -17.110 1.00 98.56 194 GLY A N 1
ATOM 1534 C CA . GLY A 1 194 ? 4.281 -16.061 -17.096 1.00 98.56 194 GLY A CA 1
ATOM 1535 C C . GLY A 1 194 ? 3.316 -14.973 -16.617 1.00 98.56 194 GLY A C 1
ATOM 1536 O O . GLY A 1 194 ? 3.650 -13.785 -16.561 1.00 98.56 194 GLY A O 1
ATOM 1537 N N . GLU A 1 195 ? 2.087 -15.380 -16.294 1.00 98.56 195 GLU A N 1
ATOM 1538 C CA . GLU A 1 195 ? 1.017 -14.462 -15.896 1.00 98.56 195 GLU A CA 1
ATOM 1539 C C . GLU A 1 195 ? 1.232 -13.915 -14.478 1.00 98.56 195 GLU A C 1
ATOM 1541 O O . GLU A 1 195 ? 1.397 -14.662 -13.515 1.00 98.56 195 GLU A O 1
ATOM 1546 N N . ASN A 1 196 ? 1.165 -12.591 -14.350 1.00 98.62 196 ASN A N 1
ATOM 1547 C CA . ASN A 1 196 ? 1.215 -11.872 -13.085 1.00 98.62 196 ASN A CA 1
ATOM 1548 C C . ASN A 1 196 ? -0.018 -10.970 -12.946 1.00 98.62 196 ASN A C 1
ATOM 1550 O O . ASN A 1 196 ? -0.451 -10.349 -13.919 1.00 98.62 196 ASN A O 1
ATOM 1554 N N . ILE A 1 197 ? -0.573 -10.876 -11.732 1.00 98.69 197 ILE A N 1
ATOM 1555 C CA . ILE A 1 197 ? -1.743 -10.042 -11.422 1.00 98.69 197 ILE A CA 1
ATOM 1556 C C . ILE A 1 197 ? -1.387 -9.046 -10.322 1.00 98.69 197 ILE A C 1
ATOM 1558 O O . ILE A 1 197 ? -0.959 -9.431 -9.235 1.00 98.69 197 ILE A O 1
ATOM 1562 N N . PHE A 1 198 ? -1.647 -7.770 -10.584 1.00 98.75 198 PHE A N 1
ATOM 1563 C CA . PHE A 1 198 ? -1.348 -6.663 -9.686 1.00 98.75 198 PHE A CA 1
ATOM 1564 C C . PHE A 1 198 ? -2.628 -5.932 -9.291 1.00 98.75 198 PHE A C 1
ATOM 1566 O O . PHE A 1 198 ? -3.477 -5.659 -10.141 1.00 98.75 198 PHE A O 1
ATOM 1573 N N . LEU A 1 199 ? -2.757 -5.605 -8.004 1.00 98.69 199 LEU A N 1
ATOM 1574 C CA . LEU A 1 199 ? -3.929 -4.936 -7.440 1.00 98.69 199 LEU A CA 1
ATOM 1575 C C . LEU A 1 199 ? -3.511 -3.626 -6.774 1.00 98.69 199 LEU A C 1
ATOM 1577 O O . LEU A 1 199 ? -2.782 -3.624 -5.776 1.00 98.69 199 LEU A O 1
ATOM 1581 N N . TYR A 1 200 ? -4.019 -2.515 -7.286 1.00 98.81 200 TYR A N 1
ATOM 1582 C CA . TYR A 1 200 ? -3.751 -1.176 -6.768 1.00 98.81 200 TYR A CA 1
ATOM 1583 C C . TYR A 1 200 ? -4.969 -0.272 -6.949 1.00 98.81 200 TYR A C 1
ATOM 1585 O O . TYR A 1 200 ? -5.908 -0.615 -7.659 1.00 98.81 200 TYR A O 1
ATOM 1593 N N . ALA A 1 201 ? -4.990 0.859 -6.257 1.00 98.62 201 ALA A N 1
ATOM 1594 C CA . ALA A 1 201 ? -6.094 1.801 -6.316 1.00 98.62 201 ALA A CA 1
ATOM 1595 C C . ALA A 1 201 ? -5.593 3.242 -6.243 1.00 98.62 201 ALA A C 1
ATOM 1597 O O . ALA A 1 201 ? -4.509 3.505 -5.726 1.00 98.62 201 ALA A O 1
ATOM 1598 N N . LEU A 1 202 ? -6.398 4.168 -6.747 1.00 98.50 202 LEU A N 1
ATOM 1599 C CA . LEU A 1 202 ? -6.105 5.594 -6.787 1.00 98.50 202 LEU A CA 1
ATOM 1600 C C . LEU A 1 202 ? -7.170 6.369 -6.014 1.00 98.50 202 LEU A C 1
ATOM 1602 O O . LEU A 1 202 ? -8.368 6.157 -6.218 1.00 98.50 202 LEU A O 1
ATOM 1606 N N . ILE A 1 203 ? -6.736 7.278 -5.142 1.00 98.50 203 ILE A N 1
ATOM 1607 C CA . ILE A 1 203 ? -7.609 8.141 -4.342 1.00 98.50 203 ILE A CA 1
ATOM 1608 C C . ILE A 1 203 ? -7.148 9.595 -4.488 1.00 98.50 203 ILE A C 1
ATOM 1610 O O . ILE A 1 203 ? -6.209 10.004 -3.803 1.00 98.50 203 ILE A O 1
ATOM 1614 N N . PRO A 1 204 ? -7.806 10.406 -5.333 1.00 97.44 204 PRO A N 1
ATOM 1615 C CA . PRO A 1 204 ? -7.686 11.854 -5.237 1.00 97.44 204 PRO A CA 1
ATOM 1616 C C . PRO A 1 204 ? -8.402 12.330 -3.970 1.00 97.44 204 PRO A C 1
ATOM 1618 O O . PRO A 1 204 ? -9.523 11.896 -3.681 1.00 97.44 204 PRO A O 1
ATOM 1621 N N . HIS A 1 205 ? -7.783 13.223 -3.205 1.00 97.88 205 HIS A N 1
ATOM 1622 C CA . HIS A 1 205 ? -8.366 13.732 -1.967 1.00 97.88 205 HIS A CA 1
ATOM 1623 C C . HIS A 1 205 ? -8.059 15.211 -1.725 1.00 97.88 205 HIS A C 1
ATOM 1625 O O . HIS A 1 205 ? -7.226 15.825 -2.388 1.00 97.88 205 HIS A O 1
ATOM 1631 N N . GLN A 1 206 ? -8.780 15.786 -0.765 1.00 97.00 206 GLN A N 1
ATOM 1632 C CA . GLN A 1 206 ? -8.516 17.121 -0.240 1.00 97.00 206 GLN A CA 1
ATOM 1633 C C . GLN A 1 206 ? -7.663 17.019 1.026 1.00 97.00 206 GLN A C 1
ATOM 1635 O O . GLN A 1 206 ? -7.719 16.014 1.739 1.00 97.00 206 GLN A O 1
ATOM 1640 N N . GLY A 1 207 ? -6.902 18.069 1.308 1.00 96.94 207 GLY A N 1
ATOM 1641 C CA . GLY A 1 207 ? -6.030 18.157 2.471 1.00 96.94 207 GLY A CA 1
ATOM 1642 C C . GLY A 1 207 ? -4.857 17.179 2.429 1.00 96.94 207 GLY A C 1
ATOM 1643 O O . GLY A 1 207 ? -4.407 16.748 1.368 1.00 96.94 207 GLY A O 1
ATOM 1644 N N . ASN A 1 208 ? -4.373 16.831 3.616 1.00 97.75 208 ASN A N 1
ATOM 1645 C CA . ASN A 1 208 ? -3.291 15.874 3.822 1.00 97.75 208 ASN A CA 1
ATOM 1646 C C . ASN A 1 208 ? -3.820 14.428 3.900 1.00 97.75 208 ASN A C 1
ATOM 1648 O O . ASN A 1 208 ? -5.021 14.192 4.065 1.00 97.75 208 ASN A O 1
ATOM 1652 N N . TRP A 1 209 ? -2.915 13.446 3.844 1.00 97.88 209 TRP A N 1
ATOM 1653 C CA . TRP A 1 209 ? -3.257 12.020 3.952 1.00 97.88 209 TRP A CA 1
ATOM 1654 C C . TRP A 1 209 ? -3.992 11.651 5.255 1.00 97.88 209 TRP A C 1
ATOM 1656 O O . TRP A 1 209 ? -4.817 10.733 5.256 1.00 97.88 209 TRP A O 1
ATOM 1666 N N . ASP A 1 210 ? -3.696 12.331 6.370 1.00 96.88 210 ASP A N 1
ATOM 1667 C CA . ASP A 1 210 ? -4.293 12.072 7.684 1.00 96.88 210 ASP A CA 1
ATOM 1668 C C . ASP A 1 210 ? -5.714 12.633 7.750 1.00 96.88 210 ASP A C 1
ATOM 1670 O O . ASP A 1 210 ? -6.640 11.928 8.146 1.00 96.88 210 ASP A O 1
ATOM 1674 N N . ASP A 1 211 ? -5.917 13.862 7.273 1.00 95.75 211 ASP A N 1
ATOM 1675 C CA . ASP A 1 211 ? -7.237 14.491 7.193 1.00 95.75 211 ASP A CA 1
ATOM 1676 C C . ASP A 1 211 ? -8.201 13.700 6.291 1.00 95.75 211 ASP A C 1
ATOM 1678 O O . ASP A 1 211 ? -9.387 13.583 6.628 1.00 95.75 211 ASP A O 1
ATOM 1682 N N . ALA A 1 212 ? -7.673 13.122 5.203 1.00 96.88 212 ALA A N 1
ATOM 1683 C CA . ALA A 1 212 ? -8.379 12.265 4.249 1.00 96.88 212 ALA A CA 1
ATOM 1684 C C . ALA A 1 212 ? -8.472 10.781 4.661 1.00 96.88 212 ALA A C 1
ATOM 1686 O O . ALA A 1 212 ? -9.059 9.980 3.920 1.00 96.88 212 ALA A O 1
ATOM 1687 N N . CYS A 1 213 ? -7.918 10.413 5.824 1.00 96.62 213 CYS A N 1
ATOM 1688 C CA . CYS A 1 213 ? -7.931 9.059 6.382 1.00 96.62 213 CYS A CA 1
ATOM 1689 C C . CYS A 1 213 ? -7.381 7.982 5.419 1.00 96.62 213 CYS A C 1
ATOM 1691 O O . CYS A 1 213 ? -7.909 6.869 5.354 1.00 96.62 213 CYS A O 1
ATOM 1693 N N . ILE A 1 214 ? -6.322 8.288 4.656 1.00 98.31 214 ILE A N 1
ATOM 1694 C CA . ILE A 1 214 ? -5.782 7.387 3.619 1.00 98.31 214 ILE A CA 1
ATOM 1695 C C . ILE A 1 214 ? -5.332 6.040 4.198 1.00 98.31 214 ILE A C 1
ATOM 1697 O O . ILE A 1 214 ? -5.614 4.998 3.609 1.00 98.31 214 ILE A O 1
ATOM 1701 N N . SER A 1 215 ? -4.714 6.029 5.379 1.00 96.81 215 SER A N 1
ATOM 1702 C CA . SER A 1 215 ? -4.303 4.789 6.057 1.00 96.81 215 SER A CA 1
ATOM 1703 C C . SER A 1 215 ? -5.507 3.880 6.388 1.00 96.81 215 SER A C 1
ATOM 1705 O O . SER A 1 215 ? -5.523 2.698 6.033 1.00 96.81 215 SER A O 1
ATOM 1707 N N . GLN A 1 216 ? -6.603 4.440 6.914 1.00 96.06 216 GLN A N 1
ATOM 1708 C CA . GLN A 1 216 ? -7.850 3.698 7.151 1.00 96.06 216 GLN A CA 1
ATOM 1709 C C . GLN A 1 216 ? -8.487 3.191 5.848 1.00 96.06 216 GLN A C 1
ATOM 1711 O O . GLN A 1 216 ? -8.886 2.026 5.769 1.00 96.06 216 GLN A O 1
ATOM 1716 N N . LYS A 1 217 ? -8.537 4.026 4.799 1.00 97.31 217 LYS A N 1
ATOM 1717 C CA . L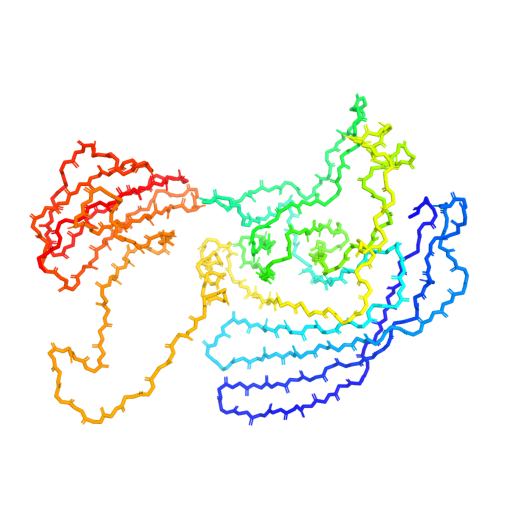YS A 1 217 ? -9.020 3.622 3.464 1.00 97.31 217 LYS A CA 1
ATOM 1718 C C . LYS A 1 217 ? -8.162 2.499 2.866 1.00 97.31 217 LYS A C 1
ATOM 1720 O O . LYS A 1 217 ? -8.694 1.589 2.232 1.00 97.31 217 LYS A O 1
ATOM 1725 N N . THR A 1 218 ? -6.855 2.505 3.132 1.00 97.56 218 THR A N 1
ATOM 1726 C CA . THR A 1 218 ? -5.917 1.445 2.726 1.00 97.56 218 THR A CA 1
ATOM 1727 C C . THR A 1 218 ? -6.240 0.120 3.407 1.00 97.56 218 THR A C 1
ATOM 1729 O O . THR A 1 218 ? -6.299 -0.919 2.747 1.00 97.56 218 THR A O 1
ATOM 1732 N N . LYS A 1 219 ? -6.540 0.138 4.710 1.00 95.19 219 LYS A N 1
ATOM 1733 C CA . LYS A 1 219 ? -7.002 -1.060 5.426 1.00 95.19 219 LYS A CA 1
ATOM 1734 C C . LYS A 1 219 ? -8.330 -1.582 4.903 1.00 95.19 219 LYS A C 1
ATOM 1736 O O . LYS A 1 219 ? -8.456 -2.788 4.705 1.00 95.19 219 LYS A O 1
ATOM 1741 N N . GLN A 1 220 ? -9.296 -0.702 4.644 1.00 94.75 220 GLN A N 1
ATOM 1742 C CA . GLN A 1 220 ? -10.581 -1.086 4.050 1.00 94.75 220 GLN A CA 1
ATOM 1743 C C . GLN A 1 220 ? -10.388 -1.754 2.685 1.00 94.75 220 GLN A C 1
ATOM 1745 O O . GLN A 1 220 ? -10.972 -2.801 2.435 1.00 94.75 220 GLN A O 1
ATOM 1750 N N . TYR A 1 221 ? -9.517 -1.201 1.837 1.00 96.75 221 TYR A N 1
ATOM 1751 C CA . TYR A 1 221 ? -9.185 -1.775 0.531 1.00 96.75 221 TYR A CA 1
ATOM 1752 C C . TYR A 1 221 ? -8.513 -3.159 0.633 1.00 96.75 221 TYR A C 1
ATOM 1754 O O . TYR A 1 221 ? -8.789 -4.059 -0.160 1.00 96.75 221 TYR A O 1
ATOM 1762 N N . LYS A 1 222 ? -7.647 -3.365 1.631 1.00 95.38 222 LYS A N 1
ATOM 1763 C CA . LYS A 1 222 ? -6.966 -4.651 1.855 1.00 95.38 222 LYS A CA 1
ATOM 1764 C C . LYS A 1 222 ? -7.848 -5.707 2.531 1.00 95.38 222 LYS A C 1
ATOM 1766 O O . LYS A 1 222 ? -7.553 -6.899 2.417 1.00 95.38 222 LYS A O 1
ATOM 1771 N N . THR A 1 223 ? -8.892 -5.296 3.249 1.00 94.06 223 THR A N 1
ATOM 1772 C CA . THR A 1 223 ? -9.714 -6.195 4.067 1.00 94.06 223 THR A CA 1
ATOM 1773 C C . THR A 1 223 ? -10.755 -6.906 3.214 1.00 94.06 223 THR A C 1
ATOM 1775 O O . THR A 1 223 ? -11.613 -6.286 2.592 1.00 94.06 223 THR A O 1
ATOM 1778 N N . LYS A 1 224 ? -10.713 -8.241 3.214 1.00 92.00 224 LYS A N 1
ATOM 1779 C CA . LYS A 1 224 ? -11.728 -9.062 2.551 1.00 92.00 224 LYS A CA 1
ATOM 1780 C C . LYS A 1 224 ? -13.024 -9.048 3.364 1.00 92.00 224 LYS A C 1
ATOM 1782 O O . LYS A 1 224 ? -13.012 -9.394 4.543 1.00 92.00 224 LYS A O 1
ATOM 1787 N N . ILE A 1 225 ? -14.142 -8.733 2.714 1.00 92.19 225 ILE A N 1
ATOM 1788 C CA . ILE A 1 225 ? -15.475 -8.925 3.292 1.00 92.19 225 ILE A CA 1
ATOM 1789 C C . ILE A 1 225 ? -15.783 -10.426 3.295 1.00 92.19 225 ILE A C 1
ATOM 1791 O O . ILE A 1 225 ? -15.670 -11.098 2.268 1.00 92.19 225 ILE A O 1
ATOM 1795 N N . LEU A 1 226 ? -16.139 -10.959 4.463 1.00 94.19 226 LEU A N 1
ATOM 1796 C CA . LEU A 1 226 ? -16.536 -12.353 4.626 1.00 94.19 226 LEU A CA 1
ATOM 1797 C C . LEU A 1 226 ? -18.058 -12.442 4.619 1.00 94.19 226 LEU A C 1
ATOM 1799 O O . LEU A 1 226 ? -18.726 -11.748 5.381 1.00 94.19 226 LEU A O 1
ATOM 1803 N N . THR A 1 227 ? -18.598 -13.310 3.772 1.00 95.19 227 THR A N 1
ATOM 1804 C CA . THR A 1 227 ? -20.034 -13.563 3.670 1.00 95.19 227 THR A CA 1
ATOM 1805 C C . THR A 1 227 ? -20.302 -15.053 3.850 1.00 95.19 227 THR A C 1
ATOM 1807 O O . THR A 1 227 ? -19.507 -15.902 3.443 1.00 95.19 227 THR A O 1
ATOM 1810 N N . ARG A 1 228 ? -21.419 -15.381 4.500 1.00 94.56 228 ARG A N 1
ATOM 1811 C CA . ARG A 1 228 ? -21.913 -16.752 4.641 1.00 94.56 228 ARG A CA 1
ATOM 1812 C C . ARG A 1 228 ? -23.433 -16.720 4.637 1.00 94.56 228 ARG A C 1
ATOM 1814 O O . ARG A 1 228 ? -24.028 -16.000 5.431 1.00 94.56 228 ARG A O 1
ATOM 1821 N N . GLN A 1 229 ? -24.039 -17.504 3.754 1.00 95.00 229 GLN A N 1
ATOM 1822 C CA . GLN A 1 229 ? -25.481 -17.708 3.758 1.00 95.00 229 GLN A CA 1
ATOM 1823 C C . GLN A 1 229 ? -25.859 -18.659 4.897 1.00 95.00 229 GLN A C 1
ATOM 1825 O O . GLN A 1 229 ? -25.170 -19.654 5.135 1.00 95.00 229 GLN A O 1
ATOM 1830 N N . LEU A 1 230 ? -26.935 -18.328 5.605 1.00 92.25 230 LEU A N 1
ATOM 1831 C CA . LEU A 1 230 ? -27.494 -19.121 6.694 1.00 92.25 230 LEU A CA 1
ATOM 1832 C C . LEU A 1 230 ? -28.939 -19.493 6.359 1.00 92.25 230 LEU A C 1
ATOM 1834 O O . LEU A 1 230 ? -29.602 -18.792 5.593 1.00 92.25 230 LEU A O 1
ATOM 1838 N N . GLU A 1 231 ? -29.417 -20.584 6.947 1.00 94.56 231 GLU A N 1
ATOM 1839 C CA . GLU A 1 231 ? -30.842 -20.908 6.965 1.00 94.56 231 GLU A CA 1
ATOM 1840 C C . GLU A 1 231 ? -31.587 -19.993 7.946 1.00 94.56 231 GLU A C 1
ATOM 1842 O O . GLU A 1 231 ? -30.992 -19.420 8.866 1.00 94.56 231 GLU A O 1
ATOM 1847 N N . ASN A 1 232 ? -32.901 -19.861 7.760 1.00 93.25 232 ASN A N 1
ATOM 1848 C CA . ASN A 1 232 ? -33.740 -19.124 8.698 1.00 93.25 232 ASN A CA 1
ATOM 1849 C C . ASN A 1 232 ? -33.777 -19.861 10.039 1.00 93.25 232 ASN A C 1
ATOM 1851 O O . ASN A 1 232 ? -34.262 -20.986 10.127 1.00 93.25 232 ASN A O 1
ATOM 1855 N N . GLN A 1 233 ? -33.292 -19.204 11.086 1.00 91.00 233 GLN A N 1
ATOM 1856 C CA . GLN A 1 233 ? -33.216 -19.761 12.431 1.00 91.00 233 GLN A CA 1
ATOM 1857 C C . GLN A 1 233 ? -33.368 -18.656 13.477 1.00 91.00 233 GLN A C 1
ATOM 1859 O O . GLN A 1 233 ? -33.042 -17.494 13.227 1.00 91.00 233 GLN A O 1
ATOM 1864 N N . SER A 1 234 ? -33.839 -19.021 14.667 1.00 91.81 234 SER A N 1
ATOM 1865 C CA . SER A 1 234 ? -33.783 -18.143 15.836 1.00 91.81 234 SER A CA 1
ATOM 1866 C C . SER A 1 234 ? -32.339 -17.973 16.308 1.00 91.81 234 SER A C 1
ATOM 1868 O O . SER A 1 234 ? -31.562 -18.927 16.286 1.00 91.81 234 SER A O 1
ATOM 1870 N N . GLY A 1 235 ? -31.987 -16.788 16.802 1.00 88.88 235 GLY A N 1
ATOM 1871 C CA . GLY A 1 235 ? -30.669 -16.524 17.368 1.00 88.88 235 GLY A CA 1
ATOM 1872 C C . GLY A 1 235 ? -30.712 -15.452 18.449 1.00 88.88 235 GLY A C 1
ATOM 1873 O O . GLY A 1 235 ? -31.635 -14.646 18.509 1.00 88.88 235 GLY A O 1
ATOM 1874 N N . ASN A 1 236 ? -29.678 -15.437 19.290 1.00 89.81 236 ASN A N 1
ATOM 1875 C CA . ASN A 1 236 ? -29.546 -14.483 20.398 1.00 89.81 236 ASN A CA 1
ATOM 1876 C C . ASN A 1 236 ? -28.825 -13.184 19.983 1.00 89.81 236 ASN A C 1
ATOM 1878 O O . ASN A 1 236 ? -28.537 -12.331 20.822 1.00 89.81 236 ASN A O 1
ATOM 1882 N N . LEU A 1 237 ? -28.496 -13.039 18.694 1.00 89.38 237 LEU A N 1
ATOM 1883 C CA . LEU A 1 237 ? -27.868 -11.850 18.126 1.00 89.38 237 LEU A CA 1
ATOM 1884 C C . LEU A 1 237 ? -28.860 -11.105 17.223 1.00 89.38 237 LEU A C 1
ATOM 1886 O O . LEU A 1 237 ? -29.648 -11.747 16.529 1.00 89.38 237 LEU A O 1
ATOM 1890 N N . PRO A 1 238 ? -28.824 -9.761 17.209 1.00 89.81 238 PRO A N 1
ATOM 1891 C CA . PRO A 1 238 ? -29.620 -8.973 16.276 1.00 89.81 238 PRO A CA 1
ATOM 1892 C C . PRO A 1 238 ? -29.146 -9.195 14.832 1.00 89.81 238 PRO A C 1
ATOM 1894 O O . PRO A 1 238 ? -28.015 -9.617 14.592 1.00 89.81 238 PRO A O 1
ATOM 1897 N N . SER A 1 239 ? -29.990 -8.833 13.865 1.00 90.00 239 SER A N 1
ATOM 1898 C CA . SER A 1 239 ? -29.673 -8.916 12.431 1.00 90.00 239 SER A CA 1
ATOM 1899 C C . SER A 1 239 ? -28.510 -8.014 11.998 1.00 90.00 239 SER A C 1
ATOM 1901 O O . SER A 1 239 ? -27.887 -8.267 10.970 1.00 90.00 239 SER A O 1
ATOM 1903 N N . SER A 1 240 ? -28.202 -6.975 12.777 1.00 92.94 240 SER A N 1
ATOM 1904 C CA . SER A 1 240 ? -27.040 -6.109 12.595 1.00 92.94 240 SER A CA 1
ATOM 1905 C C . SER A 1 240 ? -26.469 -5.708 13.952 1.00 92.94 240 SER A C 1
ATOM 1907 O O . SER A 1 240 ? -27.201 -5.273 14.846 1.00 92.94 240 SER A O 1
ATOM 1909 N N . CYS A 1 241 ? -25.156 -5.857 14.120 1.00 92.75 241 CYS A N 1
ATOM 1910 C CA . CYS A 1 241 ? -24.436 -5.341 15.278 1.00 92.75 241 CYS A CA 1
ATOM 1911 C C . CYS A 1 241 ? -22.950 -5.127 14.994 1.00 92.75 241 CYS A C 1
ATOM 1913 O O . CYS A 1 241 ? -22.351 -5.827 14.180 1.00 92.75 241 CYS A O 1
ATOM 1915 N N . SER A 1 242 ? -22.344 -4.232 15.774 1.00 93.44 242 SER A N 1
ATOM 1916 C CA . SER A 1 242 ? -20.892 -4.094 15.902 1.00 93.44 242 SER A CA 1
ATOM 1917 C C . SER A 1 242 ? -20.427 -4.765 17.192 1.00 93.44 242 SER A C 1
ATOM 1919 O O . SER A 1 242 ? -20.970 -4.492 18.261 1.00 93.44 242 SER A O 1
ATOM 1921 N N . PHE A 1 243 ? -19.414 -5.628 17.111 1.00 93.88 243 PHE A N 1
ATOM 1922 C CA . PHE A 1 243 ? -18.805 -6.237 18.301 1.00 93.88 243 PHE A CA 1
ATOM 1923 C C . PHE A 1 243 ? -17.840 -5.284 19.010 1.00 93.88 243 PHE A C 1
ATOM 1925 O O . PHE A 1 243 ? -17.814 -5.230 20.240 1.00 93.88 243 PHE A O 1
ATOM 1932 N N . ILE A 1 244 ? -17.069 -4.531 18.222 1.00 94.69 244 ILE A N 1
ATOM 1933 C CA . ILE A 1 244 ? -16.100 -3.534 18.673 1.00 94.69 244 ILE A CA 1
ATOM 1934 C C . ILE A 1 244 ? -16.285 -2.291 17.809 1.00 94.69 244 ILE A C 1
ATOM 1936 O O . ILE A 1 244 ? -16.360 -2.390 16.584 1.00 94.69 244 ILE A O 1
ATOM 1940 N N . GLN A 1 245 ? -16.334 -1.128 18.444 1.00 95.75 245 GLN A N 1
ATOM 1941 C CA . GLN A 1 245 ? -16.342 0.167 17.780 1.00 95.75 245 GLN A CA 1
ATOM 1942 C C . GLN A 1 245 ? -15.207 1.013 18.351 1.00 95.75 245 GLN A C 1
ATOM 1944 O O . GLN A 1 245 ? -15.098 1.172 19.565 1.00 95.75 245 GLN A O 1
ATOM 1949 N N . LEU A 1 246 ? -14.364 1.545 17.468 1.00 96.50 246 LEU A N 1
ATOM 1950 C CA . LEU A 1 246 ? -13.327 2.508 17.817 1.00 96.50 246 LEU A CA 1
ATOM 1951 C C . LEU A 1 246 ? -13.792 3.900 17.394 1.00 96.50 246 LEU A C 1
ATOM 1953 O O . LEU A 1 246 ? -13.966 4.173 16.208 1.00 96.50 246 LEU A O 1
ATOM 1957 N N . GLU A 1 247 ? -13.991 4.767 18.374 1.00 96.19 247 GLU A N 1
ATOM 1958 C CA . GLU A 1 247 ? -14.179 6.200 18.183 1.00 96.19 247 GLU A CA 1
ATOM 1959 C C . GLU A 1 247 ? -12.817 6.893 18.257 1.00 96.19 247 GLU A C 1
ATOM 1961 O O . GLU A 1 247 ? -11.950 6.477 19.025 1.00 96.19 247 GLU A O 1
ATOM 1966 N N . GLY A 1 248 ? -12.632 7.952 17.469 1.00 95.19 248 GLY A N 1
ATOM 1967 C CA . GLY A 1 248 ? -11.358 8.663 17.332 1.00 95.19 248 GLY A CA 1
ATOM 1968 C C . GLY A 1 248 ? -10.880 8.637 15.884 1.00 95.19 248 GLY A C 1
ATOM 1969 O O . GLY A 1 248 ? -10.325 7.643 15.425 1.00 95.19 248 GLY A O 1
ATOM 1970 N N . LYS A 1 249 ? -11.099 9.746 15.163 1.00 95.00 249 LYS A N 1
ATOM 1971 C CA . LYS A 1 249 ? -10.934 9.847 13.699 1.00 95.00 249 LYS A CA 1
ATOM 1972 C C . LYS A 1 249 ? -9.607 9.281 13.184 1.00 95.00 249 LYS A C 1
ATOM 1974 O O . LYS A 1 249 ? -9.601 8.651 12.136 1.00 95.00 249 LYS A O 1
ATOM 1979 N N . TYR A 1 250 ? -8.511 9.510 13.903 1.00 95.88 250 TYR A N 1
ATOM 1980 C CA . TYR A 1 250 ? -7.162 9.137 13.468 1.00 95.88 250 TYR A CA 1
ATOM 1981 C C . TYR A 1 250 ? -6.639 7.843 14.092 1.00 95.88 250 TYR A C 1
ATOM 1983 O O . TYR A 1 250 ? -5.520 7.440 13.796 1.00 95.88 250 TYR A O 1
ATOM 1991 N N . LEU A 1 251 ? -7.405 7.201 14.974 1.00 96.94 251 LEU A N 1
ATOM 1992 C CA . LEU A 1 251 ? -6.974 5.973 15.629 1.00 96.94 251 LEU A CA 1
ATOM 1993 C C . LEU A 1 251 ? -7.284 4.774 14.745 1.00 96.94 251 LEU A C 1
ATOM 1995 O O . LEU A 1 251 ? -8.287 4.738 14.029 1.00 96.94 251 LEU A O 1
ATOM 1999 N N . GLU A 1 252 ? -6.428 3.762 14.818 1.00 96.38 252 GLU A N 1
ATOM 2000 C CA . GLU A 1 252 ? -6.604 2.562 14.020 1.00 96.38 252 GLU A CA 1
ATOM 2001 C C . GLU A 1 252 ? -6.376 1.291 14.820 1.00 96.38 252 GLU A C 1
ATOM 2003 O O . GLU A 1 252 ? -5.430 1.182 15.597 1.00 96.38 252 GLU A O 1
ATOM 2008 N N . ILE A 1 253 ? -7.213 0.289 14.558 1.00 96.31 253 ILE A N 1
ATOM 2009 C CA . ILE A 1 253 ? -7.019 -1.065 15.066 1.00 96.31 253 ILE A CA 1
ATOM 2010 C C . ILE A 1 253 ? -5.995 -1.781 14.179 1.00 96.31 253 ILE A C 1
ATOM 2012 O O . ILE A 1 253 ? -6.025 -1.689 12.948 1.00 96.31 253 ILE A O 1
ATOM 2016 N N . SER A 1 254 ? -5.074 -2.492 14.817 1.00 95.56 254 SER A N 1
ATOM 2017 C CA . SER A 1 254 ? -4.083 -3.360 14.171 1.00 95.56 254 SER A CA 1
ATOM 2018 C C . SER A 1 254 ? -4.263 -4.832 14.527 1.00 95.56 254 SER A C 1
ATOM 2020 O O . SER A 1 254 ? -3.899 -5.692 13.733 1.00 95.56 254 SER A O 1
ATOM 2022 N N . ALA A 1 255 ? -4.839 -5.129 15.694 1.00 96.56 255 ALA A N 1
ATOM 2023 C CA . ALA A 1 255 ? -5.121 -6.493 16.111 1.00 96.56 255 ALA A CA 1
ATOM 2024 C C . ALA A 1 255 ? -6.385 -6.552 16.970 1.00 96.56 255 ALA A C 1
ATOM 2026 O O . ALA A 1 255 ? -6.589 -5.705 17.840 1.00 96.56 255 ALA A O 1
ATOM 2027 N N . ILE A 1 256 ? -7.186 -7.588 16.729 1.00 96.38 256 ILE A N 1
ATOM 2028 C CA . ILE A 1 256 ? -8.250 -8.075 17.607 1.00 96.38 256 ILE A CA 1
ATOM 2029 C C . ILE A 1 256 ? -8.032 -9.581 17.691 1.00 96.38 256 ILE A C 1
ATOM 2031 O O . ILE A 1 256 ? -8.152 -10.274 16.681 1.00 96.38 256 ILE A O 1
ATOM 2035 N N . LYS A 1 257 ? -7.655 -10.085 18.863 1.00 97.00 257 LYS A N 1
ATOM 2036 C CA . LYS A 1 257 ? -7.388 -11.515 19.063 1.00 97.00 257 LYS A CA 1
ATOM 2037 C C . LYS A 1 257 ? -7.654 -11.939 20.500 1.00 97.00 257 LYS A C 1
ATOM 2039 O O . LYS A 1 257 ? -7.766 -11.099 21.385 1.00 97.00 257 LYS A O 1
ATOM 2044 N N . LYS A 1 258 ? -7.716 -13.246 20.735 1.00 96.25 258 LYS A N 1
ATOM 2045 C CA . LYS A 1 258 ? -7.664 -13.815 22.086 1.00 96.25 258 LYS A CA 1
ATOM 2046 C C . LYS A 1 258 ? -6.249 -13.677 22.657 1.00 96.25 258 LYS A C 1
ATOM 2048 O O . LYS A 1 258 ? -5.297 -13.801 21.896 1.00 96.25 258 LYS A O 1
ATOM 2053 N N . ASN A 1 259 ? -6.113 -13.411 23.949 1.00 94.88 259 ASN A N 1
ATOM 2054 C CA . ASN A 1 259 ? -4.834 -13.366 24.660 1.00 94.88 259 ASN A CA 1
ATOM 2055 C C . ASN A 1 259 ? -4.111 -14.722 24.596 1.00 94.88 259 ASN A C 1
ATOM 2057 O O . ASN A 1 259 ? -4.757 -15.766 24.622 1.00 94.88 259 ASN A O 1
ATOM 2061 N N . GLU A 1 260 ? -2.780 -14.711 24.517 1.00 91.50 260 GLU A N 1
ATOM 2062 C CA . GLU A 1 260 ? -1.972 -15.944 24.443 1.00 91.50 260 GLU A CA 1
ATOM 2063 C C . GLU A 1 260 ? -2.025 -16.775 25.736 1.00 91.50 260 GLU A C 1
ATOM 2065 O O . GLU A 1 260 ? -1.920 -17.999 25.700 1.00 91.50 260 GLU A O 1
ATOM 2070 N N . PHE A 1 261 ? -2.208 -16.124 26.888 1.00 87.62 261 PHE A N 1
ATOM 2071 C CA . PHE A 1 261 ? -2.053 -16.742 28.208 1.00 87.62 261 PHE A CA 1
ATOM 2072 C C . PHE A 1 261 ? -3.371 -16.899 28.980 1.00 87.62 261 PHE A C 1
ATOM 2074 O O . PHE A 1 261 ? -3.357 -17.270 30.154 1.00 87.62 261 PHE A O 1
ATOM 2081 N N . GLY A 1 262 ? -4.519 -16.615 28.359 1.00 87.25 262 GLY A N 1
ATOM 2082 C CA . GLY A 1 262 ? -5.807 -16.669 29.043 1.00 87.25 262 GLY A CA 1
ATOM 2083 C C . GLY A 1 262 ? -7.010 -16.344 28.164 1.00 87.25 262 GLY A C 1
ATOM 2084 O O . GLY A 1 262 ? -6.898 -16.062 26.972 1.00 87.25 262 GLY A O 1
ATOM 2085 N N . ASP A 1 263 ? -8.196 -16.380 28.770 1.00 91.88 263 ASP A N 1
ATOM 2086 C CA . ASP A 1 263 ? -9.457 -16.088 28.085 1.00 91.88 263 ASP A CA 1
ATOM 2087 C C . ASP A 1 263 ? -9.805 -14.600 28.153 1.00 91.88 263 ASP A C 1
ATOM 2089 O O . ASP A 1 263 ? -10.705 -14.165 28.863 1.00 91.88 263 ASP A O 1
ATOM 2093 N N . LYS A 1 264 ? -8.995 -13.795 27.461 1.00 94.88 264 LYS A N 1
ATOM 2094 C CA . LYS A 1 264 ? -9.139 -12.336 27.403 1.00 94.88 264 LYS A CA 1
ATOM 2095 C C . LYS A 1 264 ? -9.096 -11.859 25.965 1.00 94.88 264 LYS A C 1
ATOM 2097 O O . LYS A 1 264 ? -8.464 -12.482 25.112 1.00 94.88 264 LYS A O 1
ATOM 2102 N N . LEU A 1 265 ? -9.736 -10.731 25.699 1.00 96.25 265 LEU A N 1
ATOM 2103 C CA . LEU A 1 265 ? -9.693 -10.071 24.404 1.00 96.25 265 LEU A CA 1
ATOM 2104 C C . LEU A 1 265 ? -8.537 -9.069 24.376 1.00 96.25 265 LEU A C 1
ATOM 2106 O O . LEU A 1 265 ? -8.435 -8.210 25.244 1.00 96.25 265 LEU A O 1
ATOM 2110 N N . VAL A 1 266 ? -7.690 -9.148 23.357 1.00 97.50 266 VAL A N 1
ATOM 2111 C CA . VAL A 1 266 ? -6.617 -8.190 23.092 1.00 97.50 266 VAL A CA 1
ATOM 2112 C C . VAL A 1 266 ? -7.022 -7.317 21.915 1.00 97.50 266 VAL A C 1
ATOM 2114 O O . VAL A 1 266 ? -7.278 -7.818 20.818 1.00 97.50 266 VAL A O 1
ATOM 2117 N N . VAL A 1 267 ? -7.038 -6.004 22.135 1.00 97.62 267 VAL A N 1
ATOM 2118 C CA . VAL A 1 267 ? -7.250 -4.993 21.098 1.00 97.62 267 VAL A CA 1
ATOM 2119 C C . VAL A 1 267 ? -6.017 -4.100 21.035 1.00 97.62 267 VAL A C 1
ATOM 2121 O O . VAL A 1 267 ? -5.701 -3.398 21.994 1.00 97.62 267 VAL A O 1
ATOM 21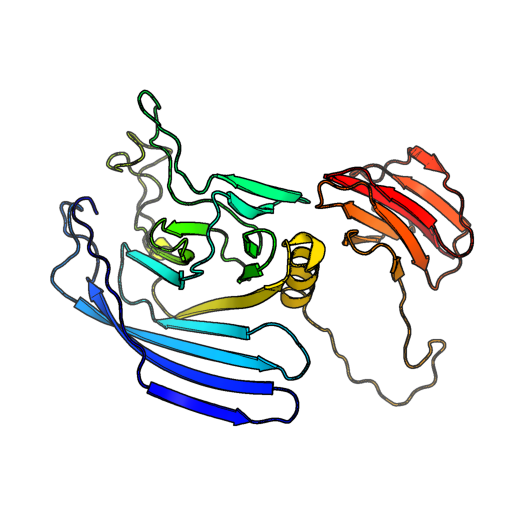24 N N . ARG A 1 268 ? -5.306 -4.111 19.904 1.00 97.81 268 ARG A N 1
ATOM 2125 C CA . ARG A 1 268 ? -4.157 -3.225 19.678 1.00 97.81 268 ARG A CA 1
ATOM 2126 C C . ARG A 1 268 ? -4.539 -2.084 18.761 1.00 97.81 268 ARG A C 1
ATOM 2128 O O . ARG A 1 268 ? -4.941 -2.303 17.617 1.00 97.81 268 ARG A O 1
ATOM 2135 N N . ILE A 1 269 ? -4.328 -0.878 19.254 1.00 97.62 269 ILE A N 1
ATOM 2136 C CA . ILE A 1 269 ? -4.609 0.378 18.576 1.00 97.62 269 ILE A CA 1
ATOM 2137 C C . ILE A 1 269 ? -3.331 1.189 18.411 1.00 97.62 269 ILE A C 1
ATOM 2139 O O . ILE A 1 269 ? -2.397 1.065 19.202 1.00 97.62 269 ILE A O 1
ATOM 2143 N N . TYR A 1 270 ? -3.288 2.035 17.395 1.00 97.69 270 TYR A N 1
ATOM 2144 C CA . TYR A 1 270 ? -2.193 2.976 17.214 1.00 97.69 270 TYR A CA 1
ATOM 2145 C C . TYR A 1 270 ? -2.672 4.269 16.567 1.00 97.69 270 TYR A C 1
ATOM 2147 O O . TYR A 1 270 ? -3.751 4.326 15.972 1.00 97.69 270 TYR A O 1
ATOM 2155 N N . ASN A 1 271 ? -1.847 5.301 16.704 1.00 97.75 271 ASN A N 1
ATOM 2156 C CA . ASN A 1 271 ? -2.047 6.602 16.093 1.00 97.75 271 ASN A CA 1
ATOM 2157 C C . ASN A 1 271 ? -0.944 6.850 15.049 1.00 97.75 271 ASN A C 1
ATOM 2159 O O . ASN A 1 271 ? 0.166 7.219 15.429 1.00 97.75 271 ASN A O 1
ATOM 2163 N N . PRO A 1 272 ? -1.215 6.687 13.742 1.00 96.50 272 PRO A N 1
ATOM 2164 C CA . PRO A 1 272 ? -0.221 6.923 12.699 1.00 96.50 272 PRO A CA 1
ATOM 2165 C C . PRO A 1 272 ? 0.122 8.404 12.505 1.00 96.50 272 PRO A C 1
ATOM 2167 O O . PRO A 1 272 ? 0.997 8.717 11.703 1.00 96.50 272 PRO A O 1
ATOM 2170 N N . THR A 1 273 ? -0.568 9.343 13.154 1.00 96.81 273 THR A N 1
ATOM 2171 C CA . THR A 1 273 ? -0.432 10.780 12.873 1.00 96.81 273 THR A CA 1
ATOM 2172 C C . THR A 1 273 ? 0.601 11.466 13.766 1.00 96.81 273 THR A C 1
ATOM 2174 O O . THR A 1 273 ? 1.121 10.893 14.723 1.00 96.81 273 THR A O 1
ATOM 2177 N N . ASN A 1 274 ? 0.900 12.728 13.446 1.00 95.25 274 ASN A N 1
ATOM 2178 C CA . ASN A 1 274 ? 1.728 13.608 14.277 1.00 95.25 274 ASN A CA 1
ATOM 2179 C C . ASN A 1 274 ? 0.911 14.397 15.318 1.00 95.25 274 ASN A C 1
ATOM 2181 O O . ASN A 1 274 ? 1.421 15.352 15.899 1.00 95.25 274 ASN A O 1
ATOM 2185 N N . ARG A 1 275 ? -0.362 14.042 15.527 1.00 94.75 275 ARG A N 1
ATOM 2186 C CA . ARG A 1 275 ? -1.289 14.749 16.418 1.00 94.75 275 ARG A CA 1
ATOM 2187 C C . ARG A 1 275 ? -1.614 13.853 17.599 1.00 94.75 275 ARG A C 1
ATOM 2189 O O . ARG A 1 275 ? -1.788 12.655 17.413 1.00 94.75 275 ARG A O 1
ATOM 2196 N N . GLU A 1 276 ? -1.738 14.405 18.798 1.00 97.00 276 GLU A N 1
ATOM 2197 C CA . GLU A 1 276 ? -2.373 13.660 19.884 1.00 97.00 276 GLU A CA 1
ATOM 2198 C C . GLU A 1 276 ? -3.849 13.437 19.538 1.00 97.00 276 GLU A C 1
ATOM 2200 O O . GLU A 1 276 ? -4.520 14.341 19.040 1.00 97.00 276 GLU A O 1
ATOM 2205 N N . THR A 1 277 ? -4.339 12.214 19.730 1.00 96.94 277 THR A N 1
ATOM 2206 C CA . THR A 1 277 ? -5.717 11.850 19.394 1.00 96.94 277 THR A CA 1
ATOM 2207 C C . THR A 1 277 ? -6.344 11.090 20.545 1.00 96.94 277 THR A C 1
ATOM 2209 O O . THR A 1 277 ? -5.789 10.106 21.038 1.00 96.94 277 THR A O 1
ATOM 2212 N N . THR A 1 278 ? -7.528 11.537 20.946 1.00 97.56 278 THR A N 1
ATOM 2213 C CA . THR A 1 278 ? -8.377 10.839 21.902 1.00 97.56 278 THR A CA 1
ATOM 2214 C C . THR A 1 278 ? -9.449 10.033 21.183 1.00 97.56 278 THR A C 1
ATOM 2216 O O . THR A 1 278 ? -9.789 10.278 20.021 1.00 97.56 278 THR A O 1
ATOM 2219 N N . GLY A 1 279 ? -9.966 9.031 21.875 1.00 96.38 279 GLY A N 1
ATOM 2220 C CA . GLY A 1 279 ? -10.968 8.134 21.343 1.00 96.38 279 GLY A CA 1
ATOM 2221 C C . GLY A 1 279 ? -11.553 7.242 22.419 1.00 96.38 279 GLY A C 1
ATOM 2222 O O . GLY A 1 279 ? -11.182 7.329 23.589 1.00 96.38 279 GLY A O 1
ATOM 2223 N N . LYS A 1 280 ? -12.442 6.349 21.996 1.00 97.00 280 LYS A N 1
ATOM 2224 C CA . LYS A 1 280 ? -13.129 5.420 22.887 1.00 97.00 280 LYS A CA 1
ATOM 2225 C C . LYS A 1 280 ? -13.317 4.072 22.214 1.00 97.00 280 LYS A C 1
ATOM 2227 O O . LYS A 1 280 ? -13.787 4.003 21.080 1.00 97.00 280 LYS A O 1
ATOM 2232 N N . ILE A 1 281 ? -12.979 2.993 22.913 1.00 96.62 281 ILE A N 1
ATOM 2233 C CA . ILE A 1 281 ? -13.293 1.631 22.470 1.00 96.62 281 ILE A CA 1
ATOM 2234 C C . ILE A 1 281 ? -14.589 1.203 23.143 1.00 96.62 281 ILE A C 1
ATOM 2236 O O . ILE A 1 281 ? -14.637 1.058 24.364 1.00 96.62 281 ILE A O 1
ATOM 2240 N N . LYS A 1 282 ? -15.632 0.969 22.351 1.00 95.25 282 LYS A N 1
ATOM 2241 C CA . LYS A 1 282 ? -16.906 0.410 22.811 1.00 95.25 282 LYS A CA 1
ATOM 2242 C C . LYS A 1 282 ? -16.984 -1.057 22.425 1.00 95.25 282 LYS A C 1
ATOM 2244 O O . LYS A 1 282 ? -16.650 -1.422 21.297 1.00 95.25 282 LYS A O 1
ATOM 2249 N N . LEU A 1 283 ? -17.441 -1.887 23.356 1.00 93.62 283 LEU A N 1
ATOM 2250 C CA . LEU A 1 283 ? -17.670 -3.308 23.129 1.00 93.62 283 LEU A CA 1
ATOM 2251 C C . LEU A 1 283 ? -19.132 -3.640 23.380 1.00 93.62 283 LEU A C 1
ATOM 2253 O O . LEU A 1 283 ? -19.773 -3.053 24.248 1.00 93.62 283 LEU A O 1
ATOM 2257 N N . ARG A 1 284 ? -19.647 -4.611 22.625 1.00 90.56 284 ARG A N 1
ATOM 2258 C CA . ARG A 1 284 ? -20.992 -5.155 22.848 1.00 90.56 284 ARG A CA 1
ATOM 2259 C C . ARG A 1 284 ? -21.069 -6.069 24.077 1.00 90.56 284 ARG A C 1
ATOM 2261 O O . ARG A 1 284 ? -22.156 -6.299 24.595 1.00 90.56 284 ARG A O 1
ATOM 2268 N N . PHE A 1 285 ? -19.939 -6.624 24.494 1.00 87.50 285 PHE A N 1
ATOM 2269 C CA . PHE A 1 285 ? -19.858 -7.595 25.580 1.00 87.50 285 PHE A CA 1
ATOM 2270 C C . PHE A 1 285 ? -19.766 -6.902 26.939 1.00 87.50 285 PHE A C 1
ATOM 2272 O O . PHE A 1 285 ? -19.273 -5.776 27.041 1.00 87.50 285 PHE A O 1
ATOM 2279 N N . ASN A 1 286 ? -20.200 -7.599 27.989 1.00 89.25 286 ASN A N 1
ATOM 2280 C CA . ASN A 1 286 ? -19.959 -7.149 29.353 1.00 89.25 286 ASN A CA 1
ATOM 2281 C C . ASN A 1 286 ? -18.463 -7.273 29.649 1.00 89.25 286 ASN A C 1
ATOM 2283 O O . ASN A 1 286 ? -17.864 -8.322 29.423 1.00 89.25 286 ASN A O 1
ATOM 2287 N N . VAL A 1 287 ? -17.864 -6.192 30.139 1.00 93.06 287 VAL A N 1
ATOM 2288 C CA . VAL A 1 287 ? -16.438 -6.136 30.463 1.00 93.06 287 VAL A CA 1
ATOM 2289 C C . VAL A 1 287 ? -16.299 -6.066 31.974 1.00 93.06 287 VAL A C 1
ATOM 2291 O O . VAL A 1 287 ? -16.831 -5.150 32.598 1.00 93.06 287 VAL A O 1
ATOM 2294 N N . HIS A 1 288 ? -15.601 -7.040 32.554 1.00 92.75 288 HIS A N 1
ATOM 2295 C CA . HIS A 1 288 ? -15.347 -7.089 33.990 1.00 92.75 288 HIS A CA 1
ATOM 2296 C C . HIS A 1 288 ? -14.152 -6.215 34.375 1.00 92.75 288 HIS A C 1
ATOM 2298 O O . HIS A 1 288 ? -14.254 -5.407 35.295 1.00 92.75 288 HIS A O 1
ATOM 2304 N N . LYS A 1 289 ? -13.036 -6.356 33.648 1.00 94.50 289 LYS A N 1
ATOM 2305 C CA . LYS A 1 289 ? -11.799 -5.597 33.872 1.00 94.50 289 LYS A CA 1
ATOM 2306 C C . LYS A 1 289 ? -11.113 -5.245 32.567 1.00 94.50 289 LYS A C 1
ATOM 2308 O O . LYS A 1 289 ? -11.234 -5.953 31.564 1.00 94.50 289 LYS A O 1
ATOM 2313 N N . VAL A 1 290 ? -10.361 -4.152 32.604 1.00 96.75 290 VAL A N 1
ATOM 2314 C CA . VAL A 1 290 ? -9.589 -3.648 31.471 1.00 96.75 290 VAL A CA 1
ATOM 2315 C C . VAL A 1 290 ? -8.189 -3.325 31.940 1.00 96.75 290 VAL A C 1
ATOM 2317 O O . VAL A 1 290 ? -8.008 -2.669 32.957 1.00 96.75 290 VAL A O 1
ATOM 2320 N N . TYR A 1 291 ? -7.198 -3.732 31.164 1.00 96.44 291 TYR A N 1
ATOM 2321 C CA . TYR A 1 291 ? -5.799 -3.474 31.450 1.00 96.44 291 TYR A CA 1
ATOM 2322 C C . TYR A 1 291 ? -5.127 -2.797 30.267 1.00 96.44 291 TYR A C 1
ATOM 2324 O O . TYR A 1 291 ? -5.324 -3.182 29.110 1.00 96.44 291 TYR A O 1
ATOM 2332 N N . LEU A 1 292 ? -4.264 -1.830 30.563 1.00 97.12 292 LEU A N 1
ATOM 2333 C CA . LEU A 1 292 ? -3.235 -1.421 29.623 1.00 97.12 292 LEU A CA 1
ATOM 2334 C C . LEU A 1 292 ? -2.176 -2.526 29.561 1.00 97.12 292 LEU A C 1
ATOM 2336 O O . LEU A 1 292 ? -1.610 -2.915 30.581 1.00 97.12 292 LEU A O 1
ATOM 2340 N N . GLY A 1 293 ? -1.896 -3.018 28.360 1.00 95.44 293 GLY A N 1
ATOM 2341 C CA . GLY A 1 293 ? -0.905 -4.052 28.093 1.00 95.44 293 GLY A CA 1
ATOM 2342 C C . GLY A 1 293 ? 0.302 -3.542 27.307 1.00 95.44 293 GLY A C 1
ATOM 2343 O O . GLY A 1 293 ? 0.272 -2.491 26.657 1.00 95.44 293 GLY A O 1
ATOM 2344 N N . ARG A 1 294 ? 1.383 -4.320 27.339 1.00 95.19 294 ARG A N 1
ATOM 2345 C CA . ARG A 1 294 ? 2.517 -4.207 26.410 1.00 95.19 294 ARG A CA 1
ATOM 2346 C C . ARG A 1 294 ? 2.273 -5.040 25.146 1.00 95.19 294 ARG A C 1
ATOM 2348 O O . ARG A 1 294 ? 1.283 -5.760 25.033 1.00 95.19 294 ARG A O 1
ATOM 2355 N N . SER A 1 295 ? 3.181 -4.943 24.175 1.00 93.25 295 SER A N 1
ATOM 2356 C CA . SER A 1 295 ? 3.090 -5.713 22.925 1.00 93.25 295 SER A CA 1
ATOM 2357 C C . SER A 1 295 ? 3.232 -7.228 23.111 1.00 93.25 295 SER A C 1
ATOM 2359 O O . SER A 1 295 ? 2.762 -7.968 22.251 1.00 93.25 295 SER A O 1
ATOM 2361 N N . ASP A 1 296 ? 3.854 -7.667 24.207 1.00 95.00 296 ASP A N 1
ATOM 2362 C CA . ASP A 1 296 ? 3.959 -9.066 24.651 1.00 95.00 296 ASP A CA 1
ATOM 2363 C C . ASP A 1 296 ? 2.773 -9.506 25.530 1.00 95.00 296 ASP A C 1
ATOM 2365 O O . ASP A 1 296 ? 2.800 -10.577 26.125 1.00 95.00 296 ASP A O 1
ATOM 2369 N N . GLU A 1 297 ? 1.738 -8.665 25.620 1.00 95.25 297 GLU A N 1
ATOM 2370 C CA . GLU A 1 297 ? 0.505 -8.903 26.373 1.00 95.25 297 GLU A CA 1
ATOM 2371 C C . GLU A 1 297 ? 0.678 -8.958 27.901 1.00 95.25 297 GLU A C 1
ATOM 2373 O O . GLU A 1 297 ? -0.261 -9.304 28.617 1.00 95.25 297 GLU A O 1
ATOM 2378 N N . SER A 1 298 ? 1.837 -8.543 28.426 1.00 94.19 298 SER A N 1
ATOM 2379 C CA . SER A 1 298 ? 2.002 -8.323 29.864 1.00 94.19 298 SER A CA 1
ATOM 2380 C C . SER A 1 298 ? 1.218 -7.094 30.337 1.00 94.19 298 SER A C 1
ATOM 2382 O O . SER A 1 298 ? 1.145 -6.069 29.648 1.00 94.19 298 SER A O 1
ATOM 2384 N N . TYR A 1 299 ? 0.626 -7.195 31.528 1.00 93.19 299 TYR A N 1
ATOM 2385 C CA . TYR A 1 299 ? -0.184 -6.132 32.120 1.00 93.19 299 TYR A CA 1
ATOM 2386 C C . TYR A 1 299 ? 0.681 -4.980 32.645 1.00 93.19 299 TYR A C 1
ATOM 2388 O O . TYR A 1 299 ? 1.794 -5.181 33.132 1.00 93.19 299 TYR A O 1
ATOM 2396 N N . LYS A 1 300 ? 0.142 -3.762 32.574 1.00 92.38 300 LYS A N 1
ATOM 2397 C CA . LYS A 1 300 ? 0.661 -2.583 33.270 1.00 92.38 300 LYS A CA 1
ATOM 2398 C C . LYS A 1 300 ? -0.295 -2.160 34.378 1.00 92.38 300 LYS A C 1
ATOM 2400 O O . LYS A 1 300 ? -0.125 -2.565 35.519 1.00 92.38 300 LYS A O 1
ATOM 2405 N N . GLU A 1 301 ? -1.287 -1.352 34.030 1.00 95.19 301 GLU A N 1
ATOM 2406 C CA . GLU A 1 301 ? -2.235 -0.742 34.958 1.00 95.19 301 GLU A CA 1
ATOM 2407 C C . GLU A 1 301 ? -3.665 -1.106 34.562 1.00 95.19 301 GLU A C 1
ATOM 2409 O O . GLU A 1 301 ? -3.958 -1.331 33.382 1.00 95.19 301 GLU A O 1
ATOM 2414 N N . GLU A 1 302 ? -4.541 -1.201 35.558 1.00 96.69 302 GLU A N 1
ATOM 2415 C CA . GLU A 1 302 ? -5.975 -1.363 35.340 1.00 96.69 302 GLU A CA 1
ATOM 2416 C C . GLU A 1 302 ? -6.572 -0.025 34.889 1.00 96.69 302 GLU A C 1
ATOM 2418 O O . GLU A 1 302 ? -6.239 1.033 35.423 1.00 96.69 302 GLU A O 1
ATOM 2423 N N . LEU A 1 303 ? -7.435 -0.075 33.879 1.00 96.06 303 LEU A N 1
ATOM 2424 C CA . LEU A 1 303 ? -8.126 1.081 33.323 1.00 96.06 303 LEU A CA 1
ATOM 2425 C C . LEU A 1 303 ? -9.589 1.060 33.756 1.00 96.06 303 LEU A C 1
ATOM 2427 O O . LEU A 1 303 ? -10.198 0.000 33.905 1.00 96.06 303 LEU A O 1
ATOM 2431 N N . SER A 1 304 ? -10.181 2.243 33.893 1.00 93.44 304 SER A N 1
ATOM 2432 C CA . SER A 1 304 ? -11.616 2.352 34.124 1.00 93.44 304 SER A CA 1
ATOM 2433 C C . SER A 1 304 ? -12.406 1.949 32.875 1.00 93.44 304 SER A C 1
ATOM 2435 O O . SER A 1 304 ? -12.018 2.225 31.737 1.00 93.44 304 SER A O 1
ATOM 2437 N N . TYR A 1 305 ? -13.552 1.306 33.097 1.00 91.31 305 TYR A N 1
ATOM 2438 C CA . TYR A 1 305 ? -14.514 0.977 32.051 1.00 91.31 305 TYR A CA 1
ATOM 2439 C C . TYR A 1 305 ? -15.860 1.616 32.383 1.00 91.31 305 TYR A C 1
ATOM 2441 O O . TYR A 1 305 ? -16.483 1.288 33.390 1.00 91.31 305 TYR A O 1
ATOM 2449 N N . SER A 1 306 ? -16.316 2.533 31.530 1.00 89.12 306 SER A N 1
ATOM 2450 C CA . SER A 1 306 ? -17.627 3.173 31.658 1.00 89.12 306 SER A CA 1
ATOM 2451 C C . SER A 1 306 ? -18.266 3.289 30.281 1.00 89.12 306 SER A C 1
ATOM 2453 O O . SER A 1 306 ? -18.022 4.234 29.517 1.00 89.12 306 SER A O 1
ATOM 2455 N N . ASN A 1 307 ? -19.043 2.256 29.936 1.00 87.44 307 ASN A N 1
ATOM 2456 C CA . ASN A 1 307 ? -19.642 2.087 28.609 1.00 87.44 307 ASN A CA 1
ATOM 2457 C C . ASN A 1 307 ? -18.596 2.185 27.472 1.00 87.44 307 ASN A C 1
ATOM 2459 O O . ASN A 1 307 ? -18.841 2.774 26.417 1.00 87.44 307 ASN A O 1
ATOM 2463 N N . GLY A 1 308 ? -17.387 1.684 27.737 1.00 93.50 308 GLY A N 1
ATOM 2464 C CA . GLY A 1 308 ? -16.219 1.759 26.866 1.00 93.50 308 GLY A CA 1
ATOM 2465 C C . GLY A 1 308 ? -14.942 2.157 27.610 1.00 93.50 308 GLY A C 1
ATOM 2466 O O . GLY A 1 308 ? -14.981 2.554 28.775 1.00 93.50 308 GLY A O 1
ATOM 2467 N N . VAL A 1 309 ? -13.817 2.041 26.908 1.00 95.88 309 VAL A N 1
ATOM 2468 C CA . VAL A 1 309 ? -12.472 2.395 27.382 1.00 95.88 309 VAL A CA 1
ATOM 2469 C C . VAL A 1 309 ? -12.054 3.700 26.719 1.00 95.88 309 VAL A C 1
ATOM 2471 O O . VAL A 1 309 ? -11.894 3.732 25.497 1.00 95.88 309 VAL A O 1
ATOM 2474 N N . GLU A 1 310 ? -11.882 4.760 27.507 1.00 96.44 310 GLU A N 1
ATOM 2475 C CA . GLU A 1 310 ? -11.313 6.018 27.014 1.00 96.44 310 GLU A CA 1
ATOM 2476 C C . GLU A 1 310 ? -9.820 5.836 26.737 1.00 96.44 310 GLU A C 1
ATOM 2478 O O . GLU A 1 310 ? -9.086 5.223 27.516 1.00 96.44 310 GLU A O 1
ATOM 2483 N N . ILE A 1 311 ? -9.360 6.373 25.614 1.00 95.38 311 ILE A N 1
ATOM 2484 C CA . ILE A 1 311 ? -7.976 6.252 25.167 1.00 95.38 311 ILE A CA 1
ATOM 2485 C C . ILE A 1 311 ? -7.474 7.606 24.679 1.00 95.38 311 ILE A C 1
ATOM 2487 O O . ILE A 1 311 ? -8.157 8.336 23.968 1.00 95.38 311 ILE A O 1
ATOM 2491 N N . ALA A 1 312 ? -6.238 7.924 25.038 1.00 96.75 312 ALA A N 1
ATOM 2492 C CA . ALA A 1 312 ? -5.488 9.051 24.499 1.00 96.75 312 ALA A CA 1
ATOM 2493 C C . ALA A 1 312 ? -4.167 8.509 23.971 1.00 96.75 312 ALA A C 1
ATOM 2495 O O . ALA A 1 312 ? -3.454 7.832 24.717 1.00 96.75 312 ALA A O 1
ATOM 2496 N N . LEU A 1 313 ? -3.881 8.718 22.689 1.00 97.88 313 LEU A N 1
ATOM 2497 C CA . LEU A 1 313 ? -2.643 8.275 22.059 1.00 97.88 313 LEU A CA 1
ATOM 2498 C C . LEU A 1 313 ? -1.857 9.490 21.579 1.00 97.88 313 LEU A C 1
ATOM 2500 O O . LEU A 1 313 ? -2.336 10.274 20.752 1.00 97.88 313 LEU A O 1
ATOM 2504 N N . LYS A 1 314 ? -0.618 9.593 22.056 1.00 98.06 314 LYS A N 1
ATOM 2505 C CA . LYS A 1 314 ? 0.376 10.540 21.551 1.00 98.06 314 LYS A CA 1
ATOM 2506 C C . LYS A 1 314 ? 0.675 10.265 20.071 1.00 98.06 314 LYS A C 1
ATOM 2508 O O . LYS A 1 314 ? 0.349 9.184 19.563 1.00 98.06 314 LYS A O 1
ATOM 2513 N N . PRO A 1 315 ? 1.316 11.214 19.369 1.00 97.44 315 PRO A N 1
ATOM 2514 C CA . PRO A 1 315 ? 1.846 10.964 18.036 1.00 97.44 315 PRO A CA 1
ATOM 2515 C C . PRO A 1 315 ? 2.614 9.641 17.971 1.00 97.44 315 PRO A C 1
ATOM 2517 O O . PRO A 1 315 ? 3.497 9.405 18.797 1.00 97.44 315 PRO A O 1
ATOM 2520 N N . LYS A 1 316 ? 2.283 8.792 16.990 1.00 96.50 316 LYS A N 1
ATOM 2521 C CA . LYS A 1 316 ? 2.972 7.515 16.705 1.00 96.50 316 LYS A CA 1
ATOM 2522 C C . LYS A 1 316 ? 2.883 6.455 17.806 1.00 96.50 316 LYS A C 1
ATOM 2524 O O . LYS A 1 316 ? 3.567 5.436 17.745 1.00 96.50 316 LYS A O 1
ATOM 2529 N N . GLU A 1 317 ? 2.056 6.675 18.824 1.00 97.75 317 GLU A N 1
ATOM 2530 C CA . GLU A 1 317 ? 1.928 5.741 19.936 1.00 97.75 317 GLU A CA 1
ATOM 2531 C C . GLU A 1 317 ? 1.136 4.491 19.527 1.00 97.75 317 GLU A C 1
ATOM 2533 O O . GLU A 1 317 ? 0.173 4.559 18.760 1.00 97.75 317 GLU A O 1
ATOM 2538 N N . ILE A 1 318 ? 1.526 3.348 20.093 1.00 97.81 318 ILE A N 1
ATOM 2539 C CA . ILE A 1 318 ? 0.811 2.074 20.002 1.00 97.81 318 ILE A CA 1
ATOM 2540 C C . ILE A 1 318 ? 0.373 1.698 21.417 1.00 97.81 318 ILE A C 1
ATOM 2542 O O . ILE A 1 318 ? 1.198 1.658 22.333 1.00 97.81 318 ILE A O 1
ATOM 2546 N N . LYS A 1 319 ? -0.907 1.370 21.599 1.00 97.31 319 LYS A N 1
ATOM 2547 C CA . LYS A 1 319 ? -1.442 0.841 22.859 1.00 97.31 319 LYS A CA 1
ATOM 2548 C C . LYS A 1 319 ? -2.084 -0.517 22.643 1.00 97.31 319 LYS A C 1
ATOM 2550 O O . LYS A 1 319 ? -2.782 -0.750 21.658 1.00 97.31 319 LYS A O 1
ATOM 2555 N N . THR A 1 320 ? -1.855 -1.412 23.592 1.00 97.81 320 THR A N 1
ATOM 2556 C CA . THR A 1 320 ? -2.537 -2.704 23.660 1.00 97.81 320 THR A CA 1
ATOM 2557 C C . THR A 1 320 ? -3.490 -2.657 24.842 1.00 97.81 320 THR A C 1
ATOM 2559 O O . THR A 1 320 ? -3.071 -2.328 25.946 1.00 97.81 320 THR A O 1
ATOM 2562 N N . ILE A 1 321 ? -4.764 -2.947 24.609 1.00 97.50 321 ILE A N 1
ATOM 2563 C CA . ILE A 1 321 ? -5.804 -3.014 25.633 1.00 97.50 321 ILE A CA 1
ATOM 2564 C C . ILE A 1 321 ? -6.195 -4.479 25.793 1.00 97.50 321 ILE A C 1
ATOM 2566 O O . ILE A 1 321 ? -6.472 -5.154 24.801 1.00 97.50 321 ILE A O 1
ATOM 2570 N N . ILE A 1 322 ? -6.191 -4.969 27.028 1.00 97.00 322 ILE A N 1
ATOM 2571 C CA . ILE A 1 322 ? -6.550 -6.348 27.361 1.00 97.00 322 ILE A CA 1
ATOM 2572 C C . ILE A 1 322 ? -7.829 -6.310 28.190 1.00 97.00 322 ILE A C 1
ATOM 2574 O O . ILE A 1 322 ? -7.873 -5.645 29.221 1.00 97.00 322 ILE A O 1
ATOM 2578 N N . LEU A 1 323 ? -8.871 -6.995 27.728 1.00 95.75 323 LEU A N 1
ATOM 2579 C CA . LEU A 1 323 ? -10.205 -6.955 28.315 1.00 95.75 323 LEU A CA 1
ATOM 2580 C C . LEU A 1 323 ? -10.629 -8.341 28.795 1.00 95.75 323 LEU A C 1
ATOM 2582 O O . LEU A 1 323 ? -10.585 -9.312 28.038 1.00 95.75 323 LEU A O 1
ATOM 2586 N N . GLU A 1 324 ? -11.084 -8.413 30.040 1.00 94.44 324 GLU A N 1
ATOM 2587 C CA . GLU A 1 324 ? -11.805 -9.563 30.585 1.00 94.44 324 GLU A CA 1
ATOM 2588 C C . GLU A 1 324 ? -13.281 -9.421 30.210 1.00 94.44 324 GLU A C 1
ATOM 2590 O O . GLU A 1 324 ? -14.013 -8.637 30.819 1.00 94.44 324 GLU A O 1
ATOM 2595 N N . VAL A 1 325 ? -13.690 -10.129 29.156 1.00 89.25 325 VAL A N 1
ATOM 2596 C CA . VAL A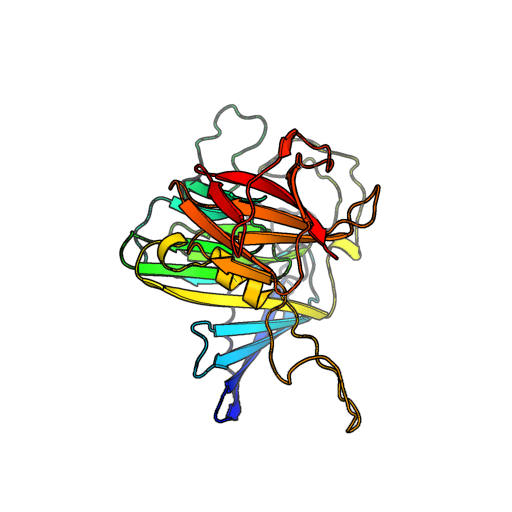 1 325 ? -15.075 -10.164 28.665 1.00 89.25 325 VAL A CA 1
ATOM 2597 C C . VAL A 1 325 ? -15.818 -11.343 29.294 1.00 89.25 325 VAL A C 1
ATOM 2599 O O . VAL A 1 325 ? -15.225 -12.405 29.470 1.00 89.25 325 VAL A O 1
ATOM 2602 N N . LEU A 1 326 ? -17.086 -11.136 29.658 1.00 75.69 326 LEU A N 1
ATOM 2603 C CA . LEU A 1 326 ? -17.971 -12.158 30.235 1.00 75.69 326 LEU A CA 1
ATOM 2604 C C . LEU A 1 326 ? -18.797 -12.890 29.177 1.00 75.69 326 LEU A C 1
ATOM 2606 O O . LEU A 1 326 ? -19.224 -12.225 28.199 1.00 75.69 326 LEU A O 1
#